Protein AF-A0A7S0KRA9-F1 (afdb_monomer_lite)

Secondary structure (DSSP, 8-state):
-PPPPTTT-SS-HHHHHHHHHTS-TTSTTS--TT--PPP-----HHHH-S-HHHHHHHHHHS--S-EEEEEE-TTS-EEEEEE---TT----SSSSS-B--TT-EEEEEEPPP------------------------------------------EEEEEE--SS-S--EEEEEEEE-SSSEEEEEESSBS-STT--B-SEEEETTSS-EEE-TT-TTT-----TT----

Foldseek 3Di:
DPDDDQVQDLDDPVRVVVVLVLQDCPQPQVDDPDDNRDDDDQDDCVPQNLFLVSVQCSQQVPDFFKDWDWDQDPQRKIWTKIAGDHGRHTADQADLDADGDQSIKIKIFAADPPPPPPPPPPDDDDDDDDDDDDDDDDDPPPPDPPDPDVDPPRPDIDIFTFPPPDRRAKHHHDPDVDCLQAHWIFGAAGSDDRPDGAGQKTAHSSNPDIDHDACRNGGNHGNHPPHDDD

Radius of gyration: 22.05 Å; chains: 1; bounding box: 50×64×57 Å

Sequence (230 aa):
RRASDPRRDVLTRAGAWLLAASIPSGSPHSGGSDGKATWRRVYASVEDGAGFSTFVSRITAKTCGPVLVCVRTKAGDVLGGYVSLSAGESVRGDRAEFQGDAGTFVFAFGKAGKFTKSIPKGKTNNDEGGGREVAAAAADDDADASDDEADDSWTRVGVYASTGANASHVWCASGFKSDRYPNGFGFGGVASRPGSGRSALWIDGNLERGRCVAGIATFGAPMLAGCRSG

InterPro domains:
  IPR006571 TLDc domain [PF07534] (34-112)
  IPR006571 TLDc domain [PS51886] (9-230)
  IPR006571 TLDc domain [SM00584] (8-228)

Organism: Micromonas pusilla (NCBI:txid38833)

Structure (mmCIF, N/CA/C/O backbone):
data_AF-A0A7S0KRA9-F1
#
_entry.id   AF-A0A7S0KRA9-F1
#
loop_
_atom_site.group_PDB
_atom_site.id
_atom_site.type_symbol
_atom_site.label_atom_id
_atom_site.label_alt_id
_atom_site.label_comp_id
_atom_site.label_asym_id
_atom_site.label_entity_id
_atom_site.label_seq_id
_atom_site.pdbx_PDB_ins_code
_atom_site.Cartn_x
_atom_site.Cartn_y
_atom_site.Cartn_z
_atom_site.occupancy
_atom_site.B_iso_or_equiv
_atom_site.auth_seq_id
_atom_site.auth_comp_id
_atom_site.auth_asym_id
_atom_site.auth_atom_id
_atom_site.pdbx_PDB_model_num
ATOM 1 N N . ARG A 1 1 ? -10.836 0.209 27.155 1.00 41.12 1 ARG A N 1
ATOM 2 C CA . ARG A 1 1 ? -10.676 -0.233 25.747 1.00 41.12 1 ARG A CA 1
ATOM 3 C C . ARG A 1 1 ? -12.020 -0.784 25.308 1.00 41.12 1 ARG A C 1
ATOM 5 O O . ARG A 1 1 ? -12.480 -1.723 25.936 1.00 41.12 1 ARG A O 1
ATOM 12 N N . ARG A 1 2 ? -12.693 -0.150 24.346 1.00 35.53 2 ARG A N 1
ATOM 13 C CA . ARG A 1 2 ? -13.931 -0.693 23.768 1.00 35.53 2 ARG A CA 1
ATOM 14 C C . ARG A 1 2 ? -13.508 -1.858 22.863 1.00 35.53 2 ARG A C 1
ATOM 16 O O . ARG A 1 2 ? -12.545 -1.676 22.122 1.00 35.53 2 ARG A O 1
ATOM 23 N N . ALA A 1 3 ? -14.118 -3.034 23.003 1.00 38.81 3 ALA A N 1
ATOM 24 C CA . ALA A 1 3 ? -13.865 -4.148 22.090 1.00 38.81 3 ALA A CA 1
ATOM 25 C C . ALA A 1 3 ? -14.163 -3.663 20.662 1.00 38.81 3 ALA A C 1
ATOM 27 O O . ALA A 1 3 ? -15.210 -3.047 20.446 1.00 38.81 3 ALA A O 1
ATOM 28 N N . SER A 1 4 ? -13.209 -3.815 19.741 1.00 49.41 4 SER A N 1
ATOM 29 C CA . SER A 1 4 ? -13.458 -3.526 18.333 1.00 49.41 4 SER A CA 1
ATOM 30 C C . SER A 1 4 ? -14.466 -4.547 17.818 1.00 49.41 4 SER A C 1
ATOM 32 O O . SER A 1 4 ? -14.398 -5.724 18.159 1.00 49.41 4 SER A O 1
ATOM 34 N N . ASP A 1 5 ? -15.451 -4.073 17.064 1.00 51.31 5 ASP A N 1
ATOM 35 C CA . ASP A 1 5 ? -16.351 -4.947 16.321 1.00 51.31 5 ASP A CA 1
ATOM 36 C C . ASP A 1 5 ? -15.498 -5.696 15.278 1.00 51.31 5 ASP A C 1
ATOM 38 O O . ASP A 1 5 ? -14.912 -5.032 14.415 1.00 51.31 5 ASP A O 1
ATOM 42 N N . PRO A 1 6 ? -15.375 -7.034 15.348 1.00 48.66 6 PRO A N 1
ATOM 43 C CA . PRO A 1 6 ? -14.493 -7.805 14.470 1.00 48.66 6 PRO A CA 1
ATOM 44 C C . PRO A 1 6 ? -14.856 -7.657 12.985 1.00 48.66 6 PRO A C 1
ATOM 46 O O . PRO A 1 6 ? -13.998 -7.842 12.124 1.00 48.66 6 PRO A O 1
ATOM 49 N N . ARG A 1 7 ? -16.085 -7.224 12.663 1.00 53.75 7 ARG A N 1
ATOM 50 C CA . ARG A 1 7 ? -16.508 -6.910 11.286 1.00 53.75 7 ARG A CA 1
ATOM 51 C C . ARG A 1 7 ? -15.866 -5.632 10.738 1.00 53.75 7 ARG A C 1
ATOM 53 O O . ARG A 1 7 ? -15.865 -5.415 9.527 1.00 53.75 7 ARG A O 1
ATOM 60 N N . ARG A 1 8 ? -15.331 -4.770 11.609 1.00 63.47 8 ARG A N 1
ATOM 61 C CA . ARG A 1 8 ? -14.678 -3.502 11.239 1.00 63.47 8 ARG A CA 1
ATOM 62 C C . ARG A 1 8 ? -13.178 -3.639 11.024 1.00 63.47 8 ARG A C 1
ATOM 64 O O . ARG A 1 8 ? -12.599 -2.849 10.278 1.00 63.47 8 ARG A O 1
ATOM 71 N N . ASP A 1 9 ? -12.549 -4.621 11.657 1.00 77.12 9 ASP A N 1
ATOM 72 C CA . ASP A 1 9 ? -11.103 -4.784 11.591 1.00 77.12 9 ASP A CA 1
ATOM 73 C C . ASP A 1 9 ? -10.717 -5.491 10.289 1.00 77.12 9 ASP A C 1
ATOM 75 O O . ASP A 1 9 ? -11.165 -6.591 9.984 1.00 77.12 9 ASP A O 1
ATOM 79 N N . VAL A 1 10 ? -9.884 -4.849 9.465 1.00 87.19 10 VAL A N 1
ATOM 80 C CA . VAL A 1 10 ? -9.415 -5.442 8.198 1.00 87.19 10 VAL A CA 1
ATOM 81 C C . VAL A 1 10 ? -8.442 -6.598 8.448 1.00 87.19 10 VAL A C 1
ATOM 83 O O . VAL A 1 10 ? -8.399 -7.538 7.663 1.00 87.19 10 VAL A O 1
ATOM 86 N N . LEU A 1 11 ? -7.675 -6.542 9.537 1.00 87.56 11 LEU A N 1
ATOM 87 C CA . LEU A 1 11 ? -6.688 -7.553 9.898 1.00 87.56 11 LEU A CA 1
ATOM 88 C C . LEU A 1 11 ? -7.129 -8.324 11.134 1.00 87.56 11 LEU A C 1
ATOM 90 O O . LEU A 1 11 ? -7.535 -7.736 12.133 1.00 87.56 11 LEU A O 1
ATOM 94 N N . THR A 1 12 ? -6.931 -9.634 11.088 1.00 86.38 12 THR A N 1
ATOM 95 C CA . THR A 1 12 ? -7.009 -10.493 12.265 1.00 86.38 12 THR A CA 1
ATOM 96 C C . THR A 1 12 ? -5.819 -10.238 13.190 1.00 86.38 12 THR A C 1
ATOM 98 O O . THR A 1 12 ? -4.796 -9.668 12.786 1.00 86.38 12 THR A O 1
ATOM 101 N N . ARG A 1 13 ? -5.901 -10.697 14.445 1.00 84.62 13 ARG A N 1
ATOM 102 C CA . ARG A 1 13 ? -4.781 -10.570 15.392 1.00 84.62 13 ARG A CA 1
ATOM 103 C C . ARG A 1 13 ? -3.530 -11.293 14.887 1.00 84.62 13 ARG A C 1
ATOM 105 O O . ARG A 1 13 ? -2.431 -10.760 15.033 1.00 84.62 13 ARG A O 1
ATOM 112 N N . ALA A 1 14 ? -3.697 -12.473 14.290 1.00 86.62 14 ALA A N 1
ATOM 113 C CA . ALA A 1 14 ? -2.604 -13.240 13.700 1.00 86.62 14 ALA A CA 1
ATOM 114 C C . ALA A 1 14 ? -1.988 -12.507 12.497 1.00 86.62 14 ALA A C 1
ATOM 116 O O . ALA A 1 14 ? -0.766 -12.383 12.415 1.00 86.62 14 ALA A O 1
ATOM 117 N N . GLY A 1 15 ? -2.824 -11.938 11.621 1.00 89.25 15 GLY A N 1
ATOM 118 C CA . GLY A 1 15 ? -2.378 -11.110 10.501 1.00 89.25 15 GLY A CA 1
ATOM 119 C C . GLY A 1 15 ? -1.567 -9.901 10.943 1.00 89.25 15 GLY A C 1
ATOM 120 O O . GLY A 1 15 ? -0.464 -9.676 10.452 1.00 89.25 15 GLY A O 1
ATOM 121 N N . ALA A 1 16 ? -2.081 -9.152 11.919 1.00 89.31 16 ALA A N 1
ATOM 122 C CA . ALA A 1 16 ? -1.374 -8.015 12.497 1.00 89.31 16 ALA A CA 1
ATOM 123 C C . ALA A 1 16 ? -0.016 -8.420 13.097 1.00 89.31 16 ALA A C 1
ATOM 125 O O . ALA A 1 16 ? 0.976 -7.727 12.876 1.00 89.31 16 ALA A O 1
ATOM 126 N N . TRP A 1 17 ? 0.051 -9.552 13.805 1.00 88.50 17 TRP A N 1
ATOM 127 C CA . TRP A 1 17 ? 1.307 -10.077 14.350 1.00 88.50 17 TRP A CA 1
ATOM 128 C C . TRP A 1 17 ? 2.321 -10.434 13.266 1.00 88.50 17 TRP A C 1
ATOM 130 O O . TRP A 1 17 ? 3.481 -10.038 13.368 1.00 88.50 17 TRP A O 1
ATOM 140 N N . LEU A 1 18 ? 1.890 -11.139 12.218 1.00 91.19 18 LEU A N 1
ATOM 141 C CA . LEU A 1 18 ? 2.761 -11.517 11.109 1.00 91.19 18 LEU A CA 1
ATOM 142 C C . LEU A 1 18 ? 3.334 -10.286 10.394 1.00 91.19 18 LEU A C 1
ATOM 144 O O . LEU A 1 18 ? 4.533 -10.227 10.117 1.00 91.19 18 LEU A O 1
ATOM 148 N N . LEU A 1 19 ? 2.494 -9.284 10.125 1.00 92.50 19 LEU A N 1
ATOM 149 C CA . LEU A 1 19 ? 2.934 -8.044 9.485 1.00 92.50 19 LEU A CA 1
ATOM 150 C C . LEU A 1 19 ? 3.881 -7.247 10.381 1.00 92.50 19 LEU A C 1
ATOM 152 O O . LEU A 1 19 ? 4.887 -6.748 9.889 1.00 92.50 19 LEU A O 1
ATOM 156 N N . ALA A 1 20 ? 3.609 -7.170 11.686 1.00 89.94 20 ALA A N 1
ATOM 157 C CA . ALA A 1 20 ? 4.497 -6.505 12.635 1.00 89.94 20 ALA A CA 1
ATOM 158 C C . ALA A 1 20 ? 5.876 -7.178 12.704 1.00 89.94 20 ALA A C 1
ATOM 160 O O . ALA A 1 20 ? 6.888 -6.483 12.702 1.00 89.94 20 ALA A O 1
ATOM 161 N N . ALA A 1 21 ? 5.923 -8.513 12.694 1.00 89.62 21 ALA A N 1
ATOM 162 C CA . ALA A 1 21 ? 7.172 -9.273 12.652 1.00 89.62 21 ALA A CA 1
ATOM 163 C C . ALA A 1 21 ? 7.943 -9.111 11.328 1.00 89.62 21 ALA A C 1
ATOM 165 O O . ALA A 1 21 ? 9.143 -9.361 11.285 1.00 89.62 21 ALA A O 1
ATOM 166 N N . SER A 1 22 ? 7.263 -8.684 10.260 1.00 91.19 22 SER A N 1
ATOM 167 C CA . SER A 1 22 ? 7.864 -8.460 8.940 1.00 91.19 22 SER A CA 1
ATOM 168 C C . SER A 1 22 ? 8.431 -7.046 8.759 1.00 91.19 22 SER A C 1
ATOM 170 O O . SER A 1 22 ? 9.063 -6.769 7.741 1.00 91.19 22 SER A O 1
ATOM 172 N N . ILE A 1 23 ? 8.211 -6.136 9.716 1.00 88.44 23 ILE A N 1
ATOM 173 C CA . ILE A 1 23 ? 8.781 -4.786 9.662 1.00 88.44 23 ILE A CA 1
ATOM 174 C C . ILE A 1 23 ? 10.294 -4.856 9.931 1.00 88.44 23 ILE A C 1
ATOM 176 O O . ILE A 1 23 ? 10.702 -5.431 10.943 1.00 88.44 23 ILE A O 1
ATOM 180 N N . PRO A 1 24 ? 11.141 -4.237 9.085 1.00 82.44 24 PRO A N 1
ATOM 181 C CA . PRO A 1 24 ? 12.586 -4.227 9.289 1.00 82.44 24 PRO A CA 1
ATOM 182 C C . PRO A 1 24 ? 12.995 -3.640 10.646 1.00 82.44 24 PRO A C 1
ATOM 184 O O . PRO A 1 24 ? 12.596 -2.532 11.012 1.00 82.44 24 PRO A O 1
ATOM 187 N N . SER A 1 25 ? 13.877 -4.347 11.357 1.00 64.62 25 SER A N 1
ATOM 188 C CA . SER A 1 25 ? 14.360 -4.002 12.704 1.00 64.62 25 SER A CA 1
ATOM 189 C C . SER A 1 25 ? 15.207 -2.723 12.782 1.00 64.62 25 SER A C 1
ATOM 191 O O . SER A 1 25 ? 15.579 -2.321 13.878 1.00 64.62 25 SER A O 1
ATOM 193 N N . GLY A 1 26 ? 15.510 -2.080 11.648 1.00 58.28 26 GLY A N 1
ATOM 194 C CA . GLY A 1 26 ? 16.205 -0.788 11.554 1.00 58.28 26 GLY A CA 1
ATOM 195 C C . GLY A 1 26 ? 15.328 0.365 11.058 1.00 58.28 26 GLY A C 1
ATOM 196 O O . GLY A 1 26 ? 15.839 1.458 10.823 1.00 58.28 26 GLY A O 1
ATOM 197 N N . SER A 1 27 ? 14.020 0.146 10.869 1.00 59.16 27 SER A N 1
ATOM 198 C CA . SER A 1 27 ? 13.099 1.259 10.628 1.00 59.16 27 SER A CA 1
ATOM 199 C C . SER A 1 27 ? 13.186 2.223 11.819 1.00 59.16 27 SER A C 1
ATOM 201 O O . SER A 1 27 ? 13.250 1.748 12.946 1.00 59.16 27 SER A O 1
ATOM 203 N N . PRO A 1 28 ? 13.122 3.555 11.651 1.00 53.88 28 PRO A N 1
ATOM 204 C CA . PRO A 1 28 ? 13.133 4.501 12.779 1.00 53.88 28 PRO A CA 1
ATOM 205 C C . PRO A 1 28 ? 12.022 4.264 13.829 1.00 53.88 28 PRO A C 1
ATOM 207 O O . PRO A 1 28 ? 12.006 4.902 14.877 1.00 53.88 28 PRO A O 1
ATOM 210 N N . HIS A 1 29 ? 11.109 3.325 13.565 1.00 53.44 29 HIS A N 1
ATOM 211 C CA . HIS A 1 29 ? 10.010 2.894 14.421 1.00 53.44 29 HIS A CA 1
ATOM 212 C C . HIS A 1 29 ? 10.192 1.466 14.977 1.00 53.44 29 HIS A C 1
ATOM 214 O O . HIS A 1 29 ? 9.289 0.952 15.627 1.00 53.44 29 HIS A O 1
ATOM 220 N N . SER A 1 30 ? 11.331 0.802 14.751 1.00 50.28 30 SER A N 1
ATOM 221 C CA . SER A 1 30 ? 11.626 -0.534 15.296 1.00 50.28 30 SER A CA 1
ATOM 222 C C . SER A 1 30 ? 12.039 -0.521 16.774 1.00 50.28 30 SER A C 1
ATOM 224 O O . SER A 1 30 ? 12.189 -1.582 17.376 1.00 50.28 30 SER A O 1
ATOM 226 N N . GLY A 1 31 ? 12.152 0.664 17.379 1.00 45.75 31 GLY A N 1
ATOM 227 C CA . GLY A 1 31 ? 12.462 0.847 18.792 1.00 45.75 31 GLY A CA 1
ATOM 228 C C . GLY A 1 31 ? 13.758 1.621 18.986 1.00 45.75 31 GLY A C 1
ATOM 229 O O . GLY A 1 31 ? 14.825 1.037 19.144 1.00 45.75 31 GLY A O 1
ATOM 230 N N . GLY A 1 32 ? 13.647 2.951 19.044 1.00 40.34 32 GLY A N 1
ATOM 231 C CA . GLY A 1 32 ? 14.539 3.724 19.908 1.00 40.34 32 GLY A CA 1
ATOM 232 C C . GLY A 1 32 ? 14.295 3.322 21.367 1.00 40.34 32 GLY A C 1
ATOM 233 O O . GLY A 1 32 ? 13.244 2.766 21.687 1.00 40.34 32 GLY A O 1
ATOM 234 N N . SER A 1 33 ? 15.257 3.597 22.240 1.00 42.31 33 SER A N 1
ATOM 235 C CA . SER A 1 33 ? 15.380 3.127 23.630 1.00 42.31 33 SER A CA 1
ATOM 236 C C . SER A 1 33 ? 14.171 3.288 24.578 1.00 42.31 33 SER A C 1
ATOM 238 O O . SER A 1 33 ? 14.272 2.829 25.707 1.00 42.31 33 SER A O 1
ATOM 240 N N . ASP A 1 34 ? 13.033 3.856 24.157 1.00 43.53 34 ASP A N 1
ATOM 241 C CA . ASP A 1 34 ? 11.943 4.294 25.046 1.00 43.53 34 ASP A CA 1
ATOM 242 C C . ASP A 1 34 ? 10.503 3.922 24.629 1.00 43.53 34 ASP A C 1
ATOM 244 O O . ASP A 1 34 ? 9.541 4.493 25.145 1.00 43.53 34 ASP A O 1
ATOM 248 N N . GLY A 1 35 ? 10.261 2.941 23.752 1.00 47.31 35 GLY A N 1
ATOM 249 C CA . GLY A 1 35 ? 8.873 2.490 23.588 1.00 47.31 35 GLY A CA 1
ATOM 250 C C . GLY A 1 35 ? 8.595 1.526 22.452 1.00 47.31 35 GLY A C 1
ATOM 251 O O . GLY A 1 35 ? 9.016 1.722 21.318 1.00 47.31 35 GLY A O 1
ATOM 252 N N . LYS A 1 36 ? 7.797 0.496 22.748 1.00 55.31 36 LYS A N 1
ATOM 253 C CA . LYS A 1 36 ? 7.186 -0.377 21.739 1.00 55.31 36 LYS A CA 1
ATOM 254 C C . LYS A 1 36 ? 6.379 0.496 20.776 1.00 55.31 36 LYS A C 1
ATOM 256 O O . LYS A 1 36 ? 5.389 1.095 21.196 1.00 55.31 36 LYS A O 1
ATOM 261 N N . ALA A 1 37 ? 6.775 0.568 19.507 1.00 64.00 37 ALA A N 1
ATOM 262 C CA . ALA A 1 37 ? 6.000 1.295 18.513 1.00 64.00 37 ALA A CA 1
ATOM 263 C C . ALA A 1 37 ? 4.587 0.706 18.429 1.00 64.00 37 ALA A C 1
ATOM 265 O O . ALA A 1 37 ? 4.395 -0.499 18.245 1.00 64.00 37 ALA A O 1
ATOM 266 N N . THR A 1 38 ? 3.586 1.563 18.621 1.00 74.19 38 THR A N 1
ATOM 267 C CA . THR A 1 38 ? 2.180 1.175 18.536 1.00 74.19 38 THR A CA 1
ATOM 268 C C . THR A 1 38 ? 1.607 1.657 17.220 1.00 74.19 38 THR A C 1
ATOM 270 O O . THR A 1 38 ? 1.823 2.786 16.784 1.00 74.19 38 THR A O 1
ATOM 273 N N . TRP A 1 39 ? 0.869 0.769 16.574 1.00 82.50 39 TRP A N 1
ATOM 274 C CA . TRP A 1 39 ? 0.190 1.069 15.333 1.00 82.50 39 TRP A CA 1
ATOM 275 C C . TRP A 1 39 ? -1.019 1.950 15.619 1.00 82.50 39 TRP A C 1
ATOM 277 O O . TRP A 1 39 ? -1.780 1.696 16.555 1.00 82.50 39 TRP A O 1
ATOM 287 N N . ARG A 1 40 ? -1.220 2.972 14.790 1.00 87.19 40 ARG A N 1
ATOM 288 C CA . ARG A 1 40 ? -2.361 3.881 14.890 1.00 87.19 40 ARG A CA 1
ATOM 289 C C . ARG A 1 40 ? -3.116 3.895 13.571 1.00 87.19 40 ARG A C 1
ATOM 291 O O . ARG A 1 40 ? -2.530 4.145 12.522 1.00 87.19 40 ARG A O 1
ATOM 298 N N . ARG A 1 41 ? -4.434 3.698 13.630 1.00 90.31 41 ARG A N 1
ATOM 299 C CA . ARG A 1 41 ? -5.312 3.889 12.471 1.00 90.31 41 ARG A CA 1
ATOM 300 C C . ARG A 1 41 ? -5.324 5.369 12.084 1.00 90.31 41 ARG A C 1
ATOM 302 O O . ARG A 1 41 ? -5.650 6.226 12.904 1.00 90.31 41 ARG A O 1
ATOM 309 N N . VAL A 1 42 ? -4.966 5.663 10.837 1.00 91.69 42 VAL A N 1
ATOM 310 C CA . VAL A 1 42 ? -4.974 7.030 10.278 1.00 91.69 42 VAL A CA 1
ATOM 311 C C . VAL A 1 42 ? -6.145 7.272 9.327 1.00 91.69 42 VAL A C 1
ATOM 313 O O . VAL A 1 42 ? -6.547 8.419 9.143 1.00 91.69 42 VAL A O 1
ATOM 316 N N . TYR A 1 43 ? -6.692 6.201 8.749 1.00 92.12 43 TYR A N 1
ATOM 317 C CA . TYR A 1 43 ? -7.794 6.218 7.794 1.00 92.12 43 TYR A CA 1
ATOM 318 C C . TYR A 1 43 ? -8.519 4.865 7.796 1.00 92.12 43 TYR A C 1
ATOM 320 O O . TYR A 1 43 ? -7.878 3.825 7.940 1.00 92.12 43 TYR A O 1
ATOM 328 N N . ALA A 1 44 ? -9.840 4.877 7.631 1.00 91.88 44 ALA A N 1
ATOM 329 C CA . ALA A 1 44 ? -10.640 3.728 7.214 1.00 91.88 44 ALA A CA 1
ATOM 330 C C . ALA A 1 44 ? -11.791 4.204 6.323 1.00 91.88 44 ALA A C 1
ATOM 332 O O . ALA A 1 44 ? -12.542 5.082 6.732 1.00 91.88 44 ALA A O 1
ATOM 333 N N . SER A 1 45 ? -11.977 3.611 5.140 1.00 90.62 45 SER A N 1
ATOM 334 C CA . SER A 1 45 ? -12.996 4.061 4.174 1.00 90.62 45 SER A CA 1
ATOM 335 C C . SER A 1 45 ? -14.424 4.030 4.721 1.00 90.62 45 SER A C 1
ATOM 337 O O . SER A 1 45 ? -15.237 4.878 4.363 1.00 90.62 45 SER A O 1
ATOM 339 N N . VAL A 1 46 ? -14.709 3.098 5.631 1.00 88.12 46 VAL A N 1
ATOM 340 C CA . VAL A 1 46 ? -16.014 2.949 6.290 1.00 88.12 46 VAL A CA 1
ATOM 341 C C . VAL A 1 46 ? -16.313 4.036 7.332 1.00 88.12 46 VAL A C 1
ATOM 343 O O . VAL A 1 46 ? -17.480 4.314 7.581 1.00 88.12 46 VAL A O 1
ATOM 346 N N . GLU A 1 47 ? -15.294 4.665 7.931 1.00 88.94 47 GLU A N 1
ATOM 347 C CA . GLU A 1 47 ? -15.467 5.695 8.978 1.00 88.94 47 GLU A CA 1
ATOM 348 C C . GLU A 1 47 ? -15.104 7.105 8.491 1.00 88.94 47 GLU A C 1
ATOM 350 O O . GLU A 1 47 ? -15.738 8.082 8.873 1.00 88.94 47 GLU A O 1
ATOM 355 N N . ASP A 1 48 ? -14.081 7.216 7.645 1.00 88.44 48 ASP A N 1
ATOM 356 C CA . ASP A 1 48 ? -13.537 8.476 7.132 1.00 88.44 48 ASP A CA 1
ATOM 357 C C . ASP A 1 48 ? -14.060 8.821 5.721 1.00 88.44 48 ASP A C 1
ATOM 359 O O . ASP A 1 48 ? -13.731 9.880 5.183 1.00 88.44 48 ASP A O 1
ATOM 363 N N . GLY A 1 49 ? -14.866 7.940 5.117 1.00 85.56 49 GLY A N 1
ATOM 364 C CA . GLY A 1 49 ? -15.408 8.070 3.764 1.00 85.56 49 GLY A CA 1
ATOM 365 C C . GLY A 1 49 ? -14.496 7.485 2.679 1.00 85.56 49 GLY A C 1
ATOM 366 O O . GLY A 1 49 ? -13.271 7.467 2.801 1.00 85.56 49 GLY A O 1
ATOM 367 N N . ALA A 1 50 ? -15.092 7.035 1.572 1.00 80.12 50 ALA A N 1
ATOM 368 C CA . ALA A 1 50 ? -14.406 6.337 0.474 1.00 80.12 50 ALA A CA 1
ATOM 369 C C . ALA A 1 50 ? -13.637 7.258 -0.503 1.00 80.12 50 ALA A C 1
ATOM 371 O O . ALA A 1 50 ? -13.250 6.840 -1.588 1.00 80.12 50 ALA A O 1
ATOM 372 N N . GLY A 1 51 ? -13.400 8.523 -0.142 1.00 86.50 51 GLY A N 1
ATOM 373 C CA . GLY A 1 51 ? -12.681 9.463 -1.002 1.00 86.50 51 GLY A CA 1
ATOM 374 C C . GLY A 1 51 ? -11.173 9.208 -1.008 1.00 86.50 51 GLY A C 1
ATOM 375 O O . GLY A 1 51 ? -10.525 9.293 0.037 1.00 86.50 51 GLY A O 1
ATOM 376 N N . PHE A 1 52 ? -10.584 8.987 -2.186 1.00 90.50 52 PHE A N 1
ATOM 377 C CA . PHE A 1 52 ? -9.130 8.846 -2.319 1.00 90.50 52 PHE A CA 1
ATOM 378 C C . PHE A 1 52 ? -8.373 10.097 -1.867 1.00 90.50 52 PHE A C 1
ATOM 380 O O . PHE A 1 52 ? -7.353 9.991 -1.195 1.00 90.50 52 PHE A O 1
ATOM 387 N N . SER A 1 53 ? -8.894 11.292 -2.150 1.00 90.25 53 SER A N 1
ATOM 388 C CA . SER A 1 53 ? -8.313 12.548 -1.659 1.00 90.25 53 SER A CA 1
ATOM 389 C C . SER A 1 53 ? -8.270 12.607 -0.128 1.00 90.25 53 SER A C 1
ATOM 391 O O . SER A 1 53 ? -7.275 13.060 0.441 1.00 90.25 53 SER A O 1
ATOM 393 N N . THR A 1 54 ? -9.302 12.090 0.546 1.00 91.44 54 THR A N 1
ATOM 394 C CA . THR A 1 54 ? -9.334 11.953 2.006 1.00 91.44 54 THR A CA 1
ATOM 395 C C . THR A 1 54 ? -8.266 10.976 2.483 1.00 91.44 54 THR A C 1
ATOM 397 O O . THR A 1 54 ? -7.496 11.316 3.379 1.00 91.44 54 THR A O 1
ATOM 400 N N . PHE A 1 55 ? -8.173 9.795 1.866 1.00 92.81 55 PHE A N 1
ATOM 401 C CA . PHE A 1 55 ? -7.123 8.817 2.162 1.00 92.81 55 PHE A CA 1
ATOM 402 C C . PHE A 1 55 ? -5.724 9.431 2.030 1.00 92.81 55 PHE A C 1
ATOM 404 O O . PHE A 1 55 ? -4.952 9.404 2.989 1.00 92.81 55 PHE A O 1
ATOM 411 N N . VAL A 1 56 ? -5.428 10.054 0.886 1.00 92.56 56 VAL A N 1
ATOM 412 C CA . VAL A 1 56 ? -4.143 10.709 0.615 1.00 92.56 56 VAL A CA 1
ATOM 413 C C . VAL A 1 56 ? -3.866 11.781 1.666 1.00 92.56 56 VAL A C 1
ATOM 415 O O . VAL A 1 56 ? -2.825 11.737 2.310 1.00 92.56 56 VAL A O 1
ATOM 418 N N . SER A 1 57 ? -4.815 12.681 1.937 1.00 90.56 57 SER A N 1
ATOM 419 C CA . SER A 1 57 ? -4.658 13.728 2.956 1.00 90.56 57 SER A CA 1
ATOM 420 C C . SER A 1 57 ? -4.313 13.169 4.346 1.00 90.56 57 SER A C 1
ATOM 422 O O . SER A 1 57 ? -3.487 13.741 5.061 1.00 90.56 57 SER A O 1
ATOM 424 N N . ARG A 1 58 ? -4.900 12.027 4.736 1.00 90.69 58 ARG A N 1
ATOM 425 C CA . ARG A 1 58 ? -4.615 11.371 6.024 1.00 90.69 58 ARG A CA 1
ATOM 426 C C . ARG A 1 58 ? -3.199 10.795 6.089 1.00 90.69 58 ARG A C 1
ATOM 428 O O . ARG A 1 58 ? -2.553 10.923 7.132 1.00 90.69 58 ARG A O 1
ATOM 435 N N . ILE A 1 59 ? -2.716 10.180 5.009 1.00 89.94 59 ILE A N 1
ATOM 436 C CA . ILE A 1 59 ? -1.392 9.535 4.977 1.00 89.94 59 ILE A CA 1
ATOM 437 C C . ILE A 1 59 ? -0.245 10.493 4.621 1.00 89.94 59 ILE A C 1
ATOM 439 O O . ILE A 1 59 ? 0.905 10.145 4.862 1.00 89.94 59 ILE A O 1
ATOM 443 N N . THR A 1 60 ? -0.534 11.682 4.076 1.00 86.38 60 THR A N 1
ATOM 444 C CA . THR A 1 60 ? 0.487 12.686 3.728 1.00 86.38 60 THR A CA 1
ATOM 445 C C . THR A 1 60 ? 0.612 13.798 4.769 1.00 86.38 60 THR A C 1
ATOM 447 O O . THR A 1 60 ? 1.704 14.060 5.255 1.00 86.38 60 THR A O 1
ATOM 450 N N . ALA A 1 61 ? -0.490 14.457 5.145 1.00 71.56 61 ALA A N 1
ATOM 451 C CA . ALA A 1 61 ? -0.440 15.693 5.935 1.00 71.56 61 ALA A CA 1
ATOM 452 C C . ALA A 1 61 ? -0.397 15.462 7.454 1.00 71.56 61 ALA A C 1
ATOM 454 O O . ALA A 1 61 ? -0.017 16.352 8.208 1.00 71.56 61 ALA A O 1
ATOM 455 N N . LYS A 1 62 ? -0.845 14.290 7.921 1.00 67.19 62 LYS A N 1
ATOM 456 C CA . LYS A 1 62 ? -1.042 13.989 9.356 1.00 67.19 62 LYS A CA 1
ATOM 457 C C . LYS A 1 62 ? -0.258 12.773 9.845 1.00 67.19 62 LYS A C 1
ATOM 459 O O . LYS A 1 62 ? -0.444 12.337 10.985 1.00 67.19 62 LYS A O 1
ATOM 464 N N . THR A 1 63 ? 0.570 12.199 8.979 1.00 76.94 63 THR A N 1
ATOM 465 C CA . THR A 1 63 ? 1.293 10.959 9.251 1.00 76.94 63 THR A CA 1
ATOM 466 C C . THR A 1 63 ? 2.731 11.129 8.797 1.00 76.94 63 THR A C 1
ATOM 468 O O . THR A 1 63 ? 3.005 11.115 7.602 1.00 76.94 63 THR A O 1
ATOM 471 N N . CYS A 1 64 ? 3.637 11.309 9.754 1.00 81.38 64 CYS A N 1
ATOM 472 C CA . CYS A 1 64 ? 5.073 11.221 9.519 1.00 81.38 64 CYS A CA 1
ATOM 473 C C . CYS A 1 64 ? 5.508 9.788 9.816 1.00 81.38 64 CYS A C 1
ATOM 475 O O . CYS A 1 64 ? 5.168 9.255 10.874 1.00 81.38 64 CYS A O 1
ATOM 477 N N . GLY A 1 65 ? 6.249 9.184 8.896 1.00 84.94 65 GLY A N 1
ATOM 478 C CA . GLY A 1 65 ? 6.762 7.830 9.010 1.00 84.94 65 GLY A CA 1
ATOM 479 C C . GLY A 1 65 ? 6.033 6.809 8.130 1.00 84.94 65 GLY A C 1
ATOM 480 O O . GLY A 1 65 ? 5.249 7.164 7.244 1.00 84.94 65 GLY A O 1
ATOM 481 N N . PRO A 1 66 ? 6.330 5.521 8.348 1.00 90.19 66 PRO A N 1
ATOM 482 C CA . PRO A 1 66 ? 5.877 4.441 7.498 1.00 90.19 66 PRO A CA 1
ATOM 483 C C . PRO A 1 66 ? 4.369 4.215 7.607 1.00 90.19 66 PRO A C 1
ATOM 485 O O . PRO A 1 66 ? 3.735 4.504 8.624 1.00 90.19 66 PRO A O 1
ATOM 488 N N . VAL A 1 67 ? 3.792 3.649 6.550 1.00 92.81 67 VAL A N 1
ATOM 489 C CA . VAL A 1 67 ? 2.344 3.442 6.438 1.00 92.81 67 VAL A CA 1
ATOM 490 C C . VAL A 1 67 ? 2.066 2.007 6.020 1.00 92.81 67 VAL A C 1
ATOM 492 O O . VAL A 1 67 ? 2.553 1.564 4.984 1.00 92.81 67 VAL A O 1
ATOM 495 N N . LEU A 1 68 ? 1.233 1.291 6.777 1.00 94.06 68 LEU A N 1
ATOM 496 C CA . LEU A 1 68 ? 0.627 0.053 6.291 1.00 94.06 68 LEU A CA 1
ATOM 497 C C . LEU A 1 68 ? -0.730 0.358 5.665 1.00 94.06 68 LEU A C 1
ATOM 499 O O . LEU A 1 68 ? -1.626 0.894 6.319 1.00 94.06 68 LEU A O 1
ATOM 503 N N . VAL A 1 69 ? -0.892 -0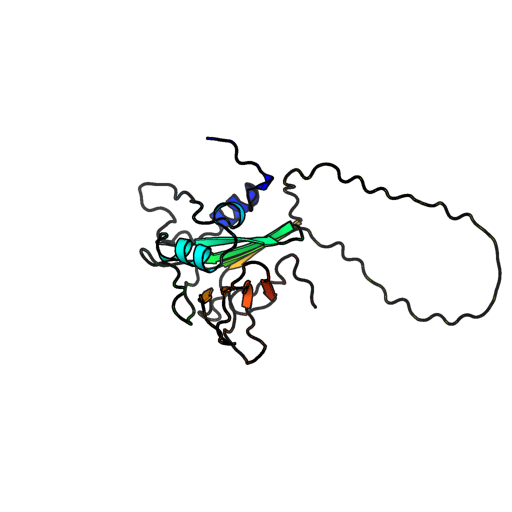.048 4.414 1.00 95.06 69 VAL A N 1
ATOM 504 C CA . VAL A 1 69 ? -2.163 0.001 3.696 1.00 95.06 69 VAL A CA 1
ATOM 505 C C . VAL A 1 69 ? -2.750 -1.403 3.670 1.00 95.06 69 VAL A C 1
ATOM 507 O O . VAL A 1 69 ? -2.079 -2.338 3.240 1.00 95.06 69 VAL A O 1
ATOM 510 N N . CYS A 1 70 ? -3.998 -1.544 4.118 1.00 94.38 70 CYS A N 1
ATOM 511 C CA . CYS A 1 70 ? -4.747 -2.799 4.089 1.00 94.38 70 CYS A CA 1
ATOM 512 C C . CYS A 1 70 ? -6.039 -2.609 3.299 1.00 94.38 70 CYS A C 1
ATOM 514 O O . CYS A 1 70 ? -6.789 -1.668 3.555 1.00 94.38 70 CYS A O 1
ATOM 516 N N . VAL A 1 71 ? -6.321 -3.531 2.387 1.00 92.19 71 VAL A N 1
ATOM 517 C CA . VAL A 1 71 ? -7.529 -3.551 1.568 1.00 92.19 71 VAL A CA 1
ATOM 518 C C . VAL A 1 71 ? -8.199 -4.900 1.728 1.00 92.19 71 VAL A C 1
ATOM 520 O O . VAL A 1 71 ? -7.611 -5.928 1.405 1.00 92.19 71 VAL A O 1
ATOM 523 N N . ARG A 1 72 ? -9.450 -4.888 2.184 1.00 90.94 72 ARG A N 1
ATOM 524 C CA . ARG A 1 72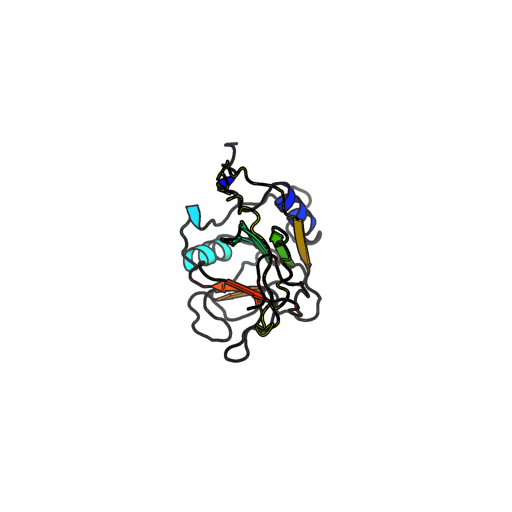 ? -10.326 -6.056 2.127 1.00 90.94 72 ARG A CA 1
ATOM 525 C C . ARG A 1 72 ? -11.048 -6.054 0.783 1.00 90.94 72 ARG A C 1
ATOM 527 O O . ARG A 1 72 ? -11.726 -5.088 0.442 1.00 90.94 72 ARG A O 1
ATOM 534 N N . THR A 1 73 ? -10.884 -7.117 0.010 1.00 87.75 73 THR A N 1
ATOM 535 C CA . THR A 1 73 ? -11.591 -7.308 -1.259 1.00 87.75 73 THR A CA 1
ATOM 536 C C . THR A 1 73 ? -13.026 -7.776 -1.011 1.00 87.75 73 THR A C 1
ATOM 538 O O . THR A 1 73 ? -13.347 -8.302 0.054 1.00 87.75 73 THR A O 1
ATOM 541 N N . LYS A 1 74 ? -13.892 -7.666 -2.026 1.00 84.88 74 LYS A N 1
ATOM 542 C CA . LYS A 1 74 ? -15.257 -8.224 -1.972 1.00 84.88 74 LYS A CA 1
ATOM 543 C C . LYS A 1 74 ? -15.285 -9.748 -1.794 1.00 84.88 74 LYS A C 1
ATOM 545 O O . LYS A 1 74 ? -16.287 -10.275 -1.337 1.00 84.88 74 LYS A O 1
ATOM 550 N N . ALA A 1 75 ? -14.205 -10.442 -2.156 1.00 82.50 75 ALA A N 1
ATOM 551 C CA . ALA A 1 75 ? -14.068 -11.886 -1.975 1.00 82.50 75 ALA A CA 1
ATOM 552 C C . ALA A 1 75 ? -13.611 -12.277 -0.556 1.00 82.50 75 ALA A C 1
ATOM 554 O O . ALA A 1 75 ? -13.468 -13.461 -0.269 1.00 82.50 75 ALA A O 1
ATOM 555 N N . GLY A 1 76 ? -13.355 -11.300 0.321 1.00 83.56 76 GLY A N 1
ATOM 556 C CA . GLY A 1 76 ? -12.894 -11.527 1.691 1.00 83.56 76 GLY A CA 1
ATOM 557 C C . GLY A 1 76 ? -11.373 -11.594 1.850 1.00 83.56 76 GLY A C 1
ATOM 558 O O . GLY A 1 76 ? -10.890 -11.546 2.979 1.00 83.56 76 GLY A O 1
ATOM 559 N N . ASP A 1 77 ? -10.610 -11.633 0.753 1.00 86.44 77 ASP A N 1
ATOM 560 C CA . ASP A 1 77 ? -9.145 -11.579 0.801 1.00 86.44 77 ASP A CA 1
ATOM 561 C C . ASP A 1 77 ? -8.659 -10.208 1.288 1.00 86.44 77 ASP A C 1
ATOM 563 O O . ASP A 1 77 ? -9.255 -9.176 0.961 1.00 86.44 77 ASP A O 1
ATOM 567 N N . VAL A 1 78 ? -7.550 -10.191 2.022 1.00 91.56 78 VAL A N 1
ATOM 568 C CA . VAL A 1 78 ? -6.906 -8.984 2.539 1.00 91.56 78 VAL A CA 1
ATOM 569 C C . VAL A 1 78 ? -5.544 -8.807 1.889 1.00 91.56 78 VAL A C 1
ATOM 571 O O . VAL A 1 78 ? -4.645 -9.628 2.043 1.00 91.56 78 VAL A O 1
ATOM 574 N N . LEU A 1 79 ? -5.387 -7.708 1.163 1.00 92.38 79 LEU A N 1
ATOM 575 C CA . LEU A 1 79 ? -4.205 -7.391 0.372 1.00 92.38 79 LEU A CA 1
ATOM 576 C C . LEU A 1 79 ? -3.656 -6.038 0.799 1.00 92.38 79 LEU A C 1
ATOM 578 O O . LEU A 1 79 ? -4.397 -5.180 1.281 1.00 92.38 79 LEU A O 1
ATOM 582 N N . GLY A 1 80 ? -2.369 -5.805 0.589 1.00 94.50 80 GLY A N 1
ATOM 583 C CA . GLY A 1 80 ? -1.810 -4.516 0.948 1.00 94.50 80 GLY A CA 1
ATOM 584 C C . GLY A 1 80 ? -0.307 -4.439 0.832 1.00 94.50 80 GLY A C 1
ATOM 585 O O . GLY A 1 80 ? 0.342 -5.266 0.190 1.00 94.50 80 GLY A O 1
ATOM 586 N N . GLY A 1 81 ? 0.241 -3.431 1.493 1.00 95.31 81 GLY A N 1
ATOM 587 C CA . GLY A 1 81 ? 1.675 -3.276 1.616 1.00 95.31 81 GLY A CA 1
ATOM 588 C C . GLY A 1 81 ? 2.064 -2.281 2.692 1.00 95.31 81 GLY A C 1
ATOM 589 O O . GLY A 1 81 ? 1.268 -1.446 3.129 1.00 95.31 81 GLY A O 1
ATOM 590 N N . TYR A 1 82 ? 3.307 -2.411 3.123 1.00 95.81 82 TYR A N 1
ATOM 591 C CA . TYR A 1 82 ? 3.974 -1.521 4.051 1.00 95.81 82 TYR A CA 1
ATOM 592 C C . TYR A 1 82 ? 4.898 -0.603 3.266 1.00 95.81 82 TYR A C 1
ATOM 594 O O . TYR A 1 82 ? 5.763 -1.079 2.534 1.00 95.81 82 TYR A O 1
ATOM 602 N N . VAL A 1 83 ? 4.707 0.703 3.419 1.00 94.88 83 VAL A N 1
ATOM 603 C CA . VAL A 1 83 ? 5.569 1.737 2.852 1.00 94.88 83 VAL A CA 1
ATOM 604 C C . VAL A 1 83 ? 6.634 2.072 3.884 1.00 94.88 83 VAL A C 1
ATOM 606 O O . VAL A 1 83 ? 6.329 2.705 4.895 1.00 94.88 83 VAL A O 1
ATOM 609 N N . SER A 1 84 ? 7.868 1.646 3.630 1.00 93.56 84 SER A N 1
ATOM 610 C CA . SER A 1 84 ? 9.011 2.058 4.444 1.00 93.56 84 SER A CA 1
ATOM 611 C C . SER A 1 84 ? 9.460 3.450 4.017 1.00 93.56 84 SER A C 1
ATOM 613 O O . SER A 1 84 ? 9.554 3.718 2.821 1.00 93.56 84 SER A O 1
ATOM 615 N N . LEU A 1 85 ? 9.675 4.334 4.988 1.00 89.88 85 LEU A N 1
ATOM 616 C CA . LEU A 1 85 ? 10.087 5.723 4.795 1.00 89.88 85 LEU A CA 1
ATOM 617 C C . LEU A 1 85 ? 11.096 6.109 5.878 1.00 89.88 85 LEU A C 1
ATOM 619 O O . LEU A 1 85 ? 11.052 5.573 6.995 1.00 89.88 85 LEU A O 1
ATOM 623 N N . SER A 1 86 ? 11.960 7.075 5.568 1.00 84.88 86 SER A N 1
ATOM 624 C CA . SER A 1 86 ? 12.924 7.602 6.531 1.00 84.88 86 SER A CA 1
ATOM 625 C C . SER A 1 86 ? 12.228 8.407 7.632 1.00 84.88 86 SER A C 1
ATOM 627 O O . SER A 1 86 ? 11.059 8.795 7.533 1.00 84.88 86 SER A O 1
ATOM 629 N N . ALA A 1 87 ? 12.951 8.677 8.720 1.00 79.19 87 ALA A N 1
ATOM 630 C CA . ALA A 1 87 ? 12.424 9.465 9.827 1.00 79.19 87 ALA A CA 1
ATOM 631 C C . ALA A 1 87 ? 12.013 10.869 9.350 1.00 79.19 87 ALA A C 1
ATOM 633 O O . ALA A 1 87 ? 12.797 11.570 8.717 1.00 79.19 87 ALA A O 1
ATOM 634 N N . GLY A 1 88 ? 10.783 11.277 9.670 1.00 79.62 88 GLY A N 1
ATOM 635 C CA . GLY A 1 88 ? 10.242 12.586 9.286 1.00 79.62 88 GLY A CA 1
ATOM 636 C C . GLY A 1 88 ? 9.698 12.674 7.856 1.00 79.62 88 GLY A C 1
ATOM 637 O O . GLY A 1 88 ? 9.115 13.699 7.511 1.00 79.62 88 GLY A O 1
ATOM 638 N N . GLU A 1 89 ? 9.825 11.623 7.043 1.00 88.12 89 GLU A N 1
ATOM 639 C CA . GLU A 1 89 ? 9.217 11.575 5.712 1.00 88.12 89 GLU A CA 1
ATOM 640 C C . GLU A 1 89 ? 7.757 11.115 5.773 1.00 88.12 89 GLU A C 1
ATOM 642 O O . GLU A 1 89 ? 7.349 10.367 6.660 1.00 88.12 89 GLU A O 1
ATOM 647 N N . SER A 1 90 ? 6.971 11.534 4.787 1.00 90.31 90 SER A N 1
ATOM 648 C CA . SER A 1 90 ? 5.588 11.102 4.586 1.00 90.31 90 SER A CA 1
ATOM 649 C C . SER A 1 90 ? 5.405 10.656 3.147 1.00 90.31 90 SER A C 1
ATOM 651 O O . SER A 1 90 ? 6.123 11.097 2.246 1.00 90.31 90 SER A O 1
ATOM 653 N N . VAL A 1 91 ? 4.389 9.828 2.911 1.00 92.44 91 VAL A N 1
ATOM 654 C CA . VAL A 1 91 ? 3.908 9.570 1.553 1.00 92.44 91 VAL A CA 1
ATOM 655 C C . VAL A 1 91 ? 3.570 10.905 0.884 1.00 92.44 91 VAL A C 1
ATOM 657 O O . VAL A 1 91 ? 3.029 11.810 1.517 1.00 92.44 91 VAL A O 1
ATOM 660 N N . ARG A 1 92 ? 3.862 11.028 -0.409 1.00 91.50 92 ARG A N 1
ATOM 661 C CA . ARG A 1 92 ? 3.564 12.207 -1.220 1.00 91.50 92 ARG A CA 1
ATOM 662 C C . ARG A 1 92 ? 2.647 11.806 -2.363 1.00 91.50 92 ARG A C 1
ATOM 664 O O . ARG A 1 92 ? 2.957 10.895 -3.118 1.00 91.50 92 ARG A O 1
ATOM 671 N N . GLY A 1 93 ? 1.491 12.462 -2.434 1.00 88.88 93 GLY A N 1
ATOM 672 C CA . GLY A 1 93 ? 0.466 12.217 -3.455 1.00 88.88 93 GLY A CA 1
ATOM 673 C C . GLY A 1 93 ? 0.426 13.275 -4.559 1.00 88.88 93 GLY A C 1
ATOM 674 O O . GLY A 1 93 ? -0.380 13.170 -5.478 1.00 88.88 93 GLY A O 1
ATOM 675 N N . ASP A 1 94 ? 1.247 14.317 -4.429 1.00 88.81 94 ASP A N 1
ATOM 676 C CA . ASP A 1 94 ? 1.297 15.521 -5.261 1.00 88.81 94 ASP A CA 1
ATOM 677 C C . ASP A 1 94 ? 2.308 15.420 -6.413 1.00 88.81 94 ASP A C 1
ATOM 679 O O . ASP A 1 94 ? 2.477 16.365 -7.180 1.00 88.81 94 ASP A O 1
ATOM 683 N N . ARG A 1 95 ? 2.984 14.275 -6.549 1.00 85.56 95 ARG A N 1
ATOM 684 C CA . ARG A 1 95 ? 4.076 14.065 -7.501 1.00 85.56 95 ARG A CA 1
ATOM 685 C C . ARG A 1 95 ? 4.008 12.687 -8.150 1.00 85.56 95 ARG A C 1
ATOM 687 O O . ARG A 1 95 ? 3.644 11.696 -7.529 1.00 85.56 95 ARG A O 1
ATOM 694 N N . ALA A 1 96 ? 4.394 12.647 -9.417 1.00 81.25 96 ALA A N 1
ATOM 695 C CA . ALA A 1 96 ? 4.412 11.460 -10.263 1.00 81.25 96 ALA A CA 1
ATOM 696 C C . ALA A 1 96 ? 5.754 10.711 -10.144 1.00 81.25 96 ALA A C 1
ATOM 698 O O . ALA A 1 96 ? 6.521 10.624 -11.108 1.00 81.25 96 ALA A O 1
ATOM 699 N N . GLU A 1 97 ? 6.060 10.188 -8.957 1.00 87.25 97 GLU A N 1
ATOM 700 C CA . GLU A 1 97 ? 7.312 9.470 -8.705 1.00 87.25 97 GLU A CA 1
ATOM 701 C C . GLU A 1 97 ? 7.154 8.278 -7.764 1.00 87.25 97 GLU A C 1
ATOM 703 O O . GLU A 1 97 ? 6.179 8.161 -7.017 1.00 87.25 97 GLU A O 1
ATOM 708 N N . PHE A 1 98 ? 8.140 7.384 -7.829 1.00 91.62 98 PHE A N 1
ATOM 709 C CA . PHE A 1 98 ? 8.276 6.311 -6.861 1.00 91.62 98 PHE A CA 1
ATOM 710 C C . PHE A 1 98 ? 8.930 6.821 -5.581 1.00 91.62 98 PHE A C 1
ATOM 712 O O . PHE A 1 98 ? 9.792 7.695 -5.607 1.00 91.62 98 PHE A O 1
ATOM 719 N N . GLN A 1 99 ? 8.518 6.233 -4.471 1.00 92.81 99 GLN A N 1
ATOM 720 C CA . GLN A 1 99 ? 8.946 6.550 -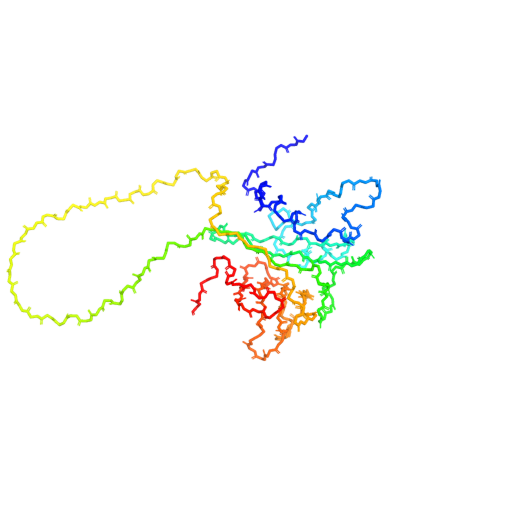3.121 1.00 92.81 99 GLN A CA 1
ATOM 721 C C . GLN A 1 99 ? 9.005 5.276 -2.275 1.00 92.81 99 GLN A C 1
ATOM 723 O O . GLN A 1 99 ? 8.439 4.239 -2.636 1.00 92.81 99 GLN A O 1
ATOM 728 N N . GLY A 1 100 ? 9.651 5.401 -1.121 1.00 92.38 100 GLY A N 1
ATOM 729 C CA . GLY A 1 100 ? 9.955 4.300 -0.222 1.00 92.38 100 GLY A CA 1
ATOM 730 C C . GLY A 1 100 ? 11.298 3.645 -0.524 1.00 92.38 100 GLY A C 1
ATOM 731 O O . GLY A 1 100 ? 11.979 3.993 -1.486 1.00 92.38 100 GLY A O 1
ATOM 732 N N . ASP A 1 101 ? 11.681 2.715 0.342 1.00 93.12 101 ASP A N 1
ATOM 733 C CA . ASP A 1 101 ? 12.973 2.032 0.291 1.00 93.12 101 ASP A CA 1
ATOM 734 C C . ASP A 1 101 ? 12.822 0.498 0.289 1.00 93.12 101 ASP A C 1
ATOM 736 O O . ASP A 1 101 ? 11.711 -0.045 0.246 1.00 93.12 101 ASP A O 1
ATOM 740 N N . ALA A 1 102 ? 13.954 -0.212 0.343 1.00 92.88 102 ALA A N 1
ATOM 741 C CA . ALA A 1 102 ? 14.021 -1.674 0.335 1.00 92.88 102 ALA A CA 1
ATOM 742 C C . ALA A 1 102 ? 13.304 -2.357 1.520 1.00 92.88 102 ALA A C 1
ATOM 744 O O . ALA A 1 102 ? 13.034 -3.553 1.452 1.00 92.88 102 ALA A O 1
ATOM 745 N N . GLY A 1 103 ? 12.959 -1.620 2.578 1.00 94.31 103 GLY A N 1
ATOM 746 C CA . GLY A 1 103 ? 12.110 -2.083 3.672 1.00 94.31 103 GLY A CA 1
ATOM 747 C C . GLY A 1 103 ? 10.621 -2.161 3.319 1.00 94.31 103 GLY A C 1
ATOM 748 O O . GLY A 1 103 ? 9.833 -2.683 4.106 1.00 94.31 103 GLY A O 1
ATOM 749 N N . THR A 1 104 ? 10.217 -1.647 2.154 1.00 95.75 104 THR A N 1
ATOM 750 C CA . THR A 1 104 ? 8.851 -1.775 1.633 1.00 95.75 104 THR A CA 1
ATOM 751 C C . THR A 1 104 ? 8.559 -3.230 1.276 1.00 95.75 104 THR A C 1
ATOM 753 O O . THR A 1 104 ? 9.368 -3.906 0.634 1.00 95.75 104 THR A O 1
ATOM 756 N N . PHE A 1 105 ? 7.363 -3.700 1.622 1.00 95.94 105 PHE A N 1
ATOM 757 C CA . PHE A 1 105 ? 6.882 -5.028 1.247 1.00 95.94 105 PHE A CA 1
ATOM 758 C C . PHE A 1 105 ? 5.398 -5.003 0.878 1.00 95.94 105 PHE A C 1
ATOM 760 O O . PHE A 1 105 ? 4.651 -4.122 1.305 1.00 95.94 105 PHE A O 1
ATOM 767 N N . VAL A 1 106 ? 4.955 -6.000 0.115 1.00 96.12 106 VAL A N 1
ATOM 768 C CA . VAL A 1 106 ? 3.530 -6.264 -0.146 1.00 96.12 106 VAL A CA 1
ATOM 769 C C . VAL A 1 106 ? 3.094 -7.539 0.554 1.00 96.12 106 VAL A C 1
ATOM 771 O O . VAL A 1 106 ? 3.913 -8.410 0.833 1.00 96.12 106 VAL A O 1
ATOM 774 N N . PHE A 1 107 ? 1.806 -7.672 0.842 1.00 94.62 107 PHE A N 1
ATOM 775 C CA . PHE A 1 107 ? 1.267 -8.874 1.466 1.00 94.62 107 PHE A CA 1
ATOM 776 C C . PHE A 1 107 ? -0.092 -9.257 0.889 1.00 94.62 107 PHE A C 1
ATOM 778 O O . PHE A 1 107 ? -0.806 -8.442 0.298 1.00 94.62 107 PHE A O 1
ATOM 785 N N . ALA A 1 108 ? -0.434 -10.527 1.072 1.00 92.19 108 ALA A N 1
ATOM 786 C CA . ALA A 1 108 ? -1.730 -11.069 0.722 1.00 92.19 108 ALA A CA 1
ATOM 787 C C . ALA A 1 108 ? -2.128 -12.183 1.680 1.00 92.19 108 ALA A C 1
ATOM 789 O O . ALA A 1 108 ? -1.373 -13.139 1.876 1.00 92.19 108 ALA A O 1
ATOM 790 N N . PHE A 1 109 ? -3.340 -12.073 2.202 1.00 90.19 109 PHE A N 1
ATOM 791 C CA . PHE A 1 109 ? -3.999 -13.062 3.029 1.00 90.19 109 PHE A CA 1
ATOM 792 C C . PHE A 1 109 ? -5.341 -13.416 2.405 1.00 90.19 109 PHE A C 1
ATOM 794 O O . PHE A 1 109 ? -6.077 -12.533 1.975 1.00 90.19 109 PHE A O 1
ATOM 801 N N . GLY A 1 110 ? -5.662 -14.696 2.320 1.00 85.19 110 GLY A N 1
ATOM 802 C CA . GLY A 1 110 ? -6.877 -15.114 1.649 1.00 85.19 110 GLY A CA 1
ATOM 803 C C . GLY A 1 110 ? -7.169 -16.591 1.783 1.00 85.19 110 GLY A C 1
ATOM 804 O O . GLY A 1 110 ? -6.374 -17.356 2.341 1.00 85.19 110 GLY A O 1
ATOM 805 N N . LYS A 1 111 ? -8.313 -16.999 1.240 1.00 76.50 111 LYS A N 1
ATOM 806 C CA . LYS A 1 111 ? -8.672 -18.416 1.151 1.00 76.50 111 LYS A CA 1
ATOM 807 C C . LYS A 1 111 ? -8.106 -18.992 -0.148 1.00 76.50 111 LYS A C 1
ATOM 809 O O . LYS A 1 111 ? -8.170 -18.371 -1.210 1.00 76.50 111 LYS A O 1
ATOM 814 N N . ALA A 1 112 ? -7.525 -20.185 -0.089 1.00 62.56 112 ALA A N 1
ATOM 815 C CA . ALA A 1 112 ? -7.197 -20.939 -1.286 1.00 62.56 112 ALA A CA 1
ATOM 816 C C . ALA A 1 112 ? -8.500 -21.179 -2.060 1.00 62.56 112 ALA A C 1
ATOM 818 O O . ALA A 1 112 ? -9.438 -21.786 -1.542 1.00 62.56 112 ALA A O 1
ATOM 819 N N . GLY A 1 113 ? -8.586 -20.672 -3.292 1.00 58.06 113 GLY A N 1
ATOM 820 C CA . GLY A 1 113 ? -9.710 -21.003 -4.158 1.00 58.06 113 GLY A CA 1
ATOM 821 C C . GLY A 1 113 ? -9.787 -22.520 -4.315 1.00 58.06 113 GLY A C 1
ATOM 822 O O . GLY A 1 113 ? -8.758 -23.171 -4.508 1.00 58.06 113 GLY A O 1
ATOM 823 N N . LYS A 1 114 ? -10.994 -23.095 -4.242 1.00 43.50 114 LYS A N 1
ATOM 824 C CA . LYS A 1 114 ? -11.211 -24.485 -4.654 1.00 43.50 114 LYS A CA 1
ATOM 825 C C . LYS A 1 114 ? -10.745 -24.582 -6.110 1.00 43.50 114 LYS A C 1
ATOM 827 O O . LYS A 1 114 ? -11.366 -23.985 -6.986 1.00 43.50 114 LYS A O 1
ATOM 832 N N . PHE A 1 115 ? -9.632 -25.271 -6.367 1.00 37.16 115 PHE A N 1
ATOM 833 C CA . PHE A 1 115 ? -9.178 -25.595 -7.720 1.00 37.16 115 PHE A CA 1
ATOM 834 C C . PHE A 1 115 ? -10.201 -26.566 -8.322 1.00 37.16 115 PHE A C 1
ATOM 836 O O . PHE A 1 115 ? -10.027 -27.782 -8.285 1.00 37.16 115 PHE A O 1
ATOM 843 N N . THR A 1 116 ? -11.316 -26.056 -8.843 1.00 35.03 116 THR A N 1
ATOM 844 C CA . THR A 1 116 ? -12.172 -26.870 -9.696 1.00 35.03 116 THR A CA 1
ATOM 845 C C . THR A 1 116 ? -11.446 -26.973 -11.024 1.00 35.03 116 THR A C 1
ATOM 847 O O . THR A 1 116 ? -11.372 -26.039 -11.818 1.00 35.03 116 THR A O 1
ATOM 850 N N . LYS A 1 117 ? -10.795 -28.117 -11.223 1.00 32.59 117 LYS A N 1
ATOM 851 C CA . LYS A 1 117 ? -10.221 -28.504 -12.505 1.00 32.59 117 LYS A CA 1
ATOM 852 C C . LYS A 1 117 ? -11.400 -28.582 -13.478 1.00 32.59 117 LYS A C 1
ATOM 854 O O . LYS A 1 117 ? -12.096 -29.593 -13.517 1.00 32.59 117 LYS A O 1
ATOM 859 N N . SER A 1 118 ? -11.687 -27.507 -14.207 1.00 38.03 118 SER A N 1
ATOM 860 C CA . SER A 1 118 ? -12.595 -27.568 -15.344 1.00 38.03 118 SER A CA 1
ATOM 861 C C . SER A 1 118 ? -11.894 -28.399 -16.411 1.00 38.03 118 SER A C 1
ATOM 863 O O . SER A 1 118 ? -11.129 -27.908 -17.235 1.00 38.03 118 SER A O 1
ATOM 865 N N . ILE A 1 119 ? -12.096 -29.713 -16.339 1.00 36.38 119 ILE A N 1
ATOM 866 C CA . ILE A 1 119 ? -11.804 -30.603 -17.454 1.00 36.38 119 ILE A CA 1
ATOM 867 C C . ILE A 1 119 ? -12.666 -30.083 -18.611 1.00 36.38 119 ILE A C 1
ATOM 869 O O . ILE A 1 119 ? -13.886 -29.979 -18.441 1.00 36.38 119 ILE A O 1
ATOM 873 N N . PRO A 1 120 ? -12.082 -29.706 -19.761 1.00 36.50 120 PRO A N 1
ATOM 874 C CA . PRO A 1 120 ? -12.876 -29.320 -20.912 1.00 36.50 120 PRO A CA 1
ATOM 875 C C . PRO A 1 120 ? -13.760 -30.515 -21.268 1.00 36.50 120 PRO A C 1
ATOM 877 O O . PRO A 1 120 ? -13.240 -31.598 -21.542 1.00 36.50 120 PRO A O 1
ATOM 880 N N . LYS A 1 121 ? -15.087 -30.345 -21.232 1.00 37.53 121 LYS A N 1
ATOM 881 C CA . LYS A 1 121 ? -16.016 -31.328 -21.797 1.00 37.53 121 LYS A CA 1
ATOM 882 C C . LYS A 1 121 ? -15.675 -31.446 -23.282 1.00 37.53 121 LYS A C 1
ATOM 884 O O . LYS A 1 121 ? -16.023 -30.575 -24.078 1.00 37.53 121 LYS A O 1
ATOM 889 N N . GLY A 1 122 ? -14.932 -32.493 -23.630 1.00 34.16 122 GLY A N 1
ATOM 890 C CA . GLY A 1 122 ? -14.750 -32.910 -25.009 1.00 34.16 122 GLY A CA 1
ATOM 891 C C . GLY A 1 122 ? -16.124 -33.123 -25.631 1.00 34.16 122 GLY A C 1
ATOM 892 O O . GLY A 1 122 ? -17.010 -33.702 -25.003 1.00 34.16 122 GLY A O 1
ATOM 893 N N . LYS A 1 123 ? -16.312 -32.608 -26.847 1.00 40.12 123 LYS A N 1
ATOM 894 C CA . LYS A 1 123 ? -17.470 -32.932 -27.679 1.00 40.12 123 LYS A CA 1
ATOM 895 C C . LYS A 1 123 ? -17.474 -34.444 -27.911 1.00 40.12 123 LYS A C 1
ATOM 897 O O . LYS A 1 123 ? -16.686 -34.939 -28.709 1.00 40.12 123 LYS A O 1
ATOM 902 N N . THR A 1 124 ? -18.331 -35.170 -27.207 1.00 33.81 124 THR A N 1
ATOM 903 C CA . THR A 1 124 ? -18.723 -36.526 -27.588 1.00 33.81 124 THR A CA 1
ATOM 904 C C . THR A 1 124 ? -19.917 -36.403 -28.520 1.00 33.81 124 THR A C 1
ATOM 906 O O . THR A 1 124 ? -20.968 -35.902 -28.123 1.00 33.81 124 THR A O 1
ATOM 909 N N . ASN A 1 125 ? -19.708 -36.791 -29.776 1.00 36.34 125 ASN A N 1
ATOM 910 C CA . ASN A 1 125 ? -20.769 -36.943 -30.760 1.00 36.34 125 ASN A CA 1
ATOM 911 C C . ASN A 1 125 ? -21.753 -38.011 -30.264 1.00 36.34 125 ASN A C 1
ATOM 913 O O . ASN A 1 125 ? -21.331 -39.048 -29.751 1.00 36.34 125 ASN A O 1
ATOM 917 N N . ASN A 1 126 ? -23.044 -37.718 -30.395 1.00 38.78 126 ASN A N 1
ATOM 918 C CA . ASN A 1 126 ? -24.115 -38.680 -30.180 1.00 38.78 126 ASN A CA 1
ATOM 919 C C . ASN A 1 126 ? -24.013 -39.778 -31.237 1.00 38.78 126 ASN A C 1
ATOM 921 O O . ASN A 1 126 ? -23.942 -39.448 -32.415 1.00 38.78 126 ASN A O 1
ATOM 925 N N . ASP A 1 127 ? -24.062 -41.031 -30.800 1.00 34.66 127 ASP A N 1
ATOM 926 C CA . ASP A 1 127 ? -24.717 -42.120 -31.519 1.00 34.66 127 ASP A CA 1
ATOM 927 C C . ASP A 1 127 ? -25.189 -43.173 -30.502 1.00 34.66 127 ASP A C 1
ATOM 929 O O . ASP A 1 127 ? -24.698 -43.267 -29.377 1.00 34.66 127 ASP A O 1
ATOM 933 N N . GLU A 1 128 ? -26.251 -43.855 -30.901 1.00 35.91 128 GLU A N 1
ATOM 934 C CA . GLU A 1 128 ? -27.353 -44.416 -30.121 1.00 35.91 128 GLU A CA 1
ATOM 935 C C . GLU A 1 128 ? -27.030 -45.652 -29.258 1.00 35.91 128 GLU A C 1
ATOM 937 O O . GLU A 1 128 ? -26.140 -46.443 -29.558 1.00 35.91 1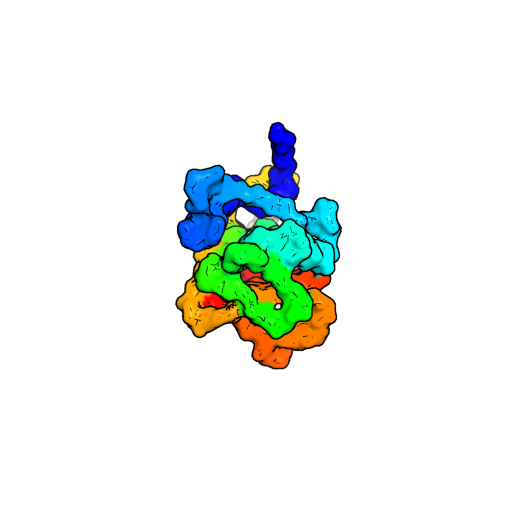28 GLU A O 1
ATOM 942 N N . GLY A 1 129 ? -27.847 -45.887 -28.221 1.00 29.91 129 GLY A N 1
ATOM 943 C CA . GLY A 1 129 ? -27.896 -47.177 -27.521 1.00 29.91 129 GLY A CA 1
ATOM 944 C C . GLY A 1 129 ? -28.514 -47.085 -26.130 1.00 29.91 129 GLY A C 1
ATOM 945 O O . GLY A 1 129 ? -27.894 -46.563 -25.212 1.00 29.91 129 GLY A O 1
ATOM 946 N N . GLY A 1 130 ? -29.752 -47.559 -25.978 1.00 28.50 130 GLY A N 1
ATOM 947 C CA . GLY A 1 130 ? -30.579 -47.356 -24.788 1.00 28.50 130 GLY A CA 1
ATOM 948 C C . GLY A 1 130 ? -30.175 -48.151 -23.544 1.00 28.50 130 GLY A C 1
ATOM 949 O O . GLY A 1 130 ? -29.407 -49.107 -23.600 1.00 28.50 130 GLY A O 1
ATOM 950 N N . GLY A 1 131 ? -30.778 -47.784 -22.409 1.00 27.53 131 GLY A N 1
ATOM 951 C CA . GLY A 1 131 ? -30.725 -48.609 -21.206 1.00 27.53 131 GLY A CA 1
ATOM 952 C C . GLY A 1 131 ? -30.888 -47.865 -19.885 1.00 27.53 131 GLY A C 1
ATOM 953 O O . GLY A 1 131 ? -29.903 -47.496 -19.266 1.00 27.53 131 GLY A O 1
ATOM 954 N N . ARG A 1 132 ? -32.139 -47.834 -19.415 1.00 31.38 132 ARG A N 1
ATOM 955 C CA . ARG A 1 132 ? -32.555 -47.947 -18.006 1.00 31.38 132 ARG A CA 1
ATOM 956 C C . ARG A 1 132 ? -32.384 -46.733 -17.073 1.00 31.38 132 ARG A C 1
ATOM 958 O O . ARG A 1 132 ? -31.307 -46.348 -16.641 1.00 31.38 132 ARG A O 1
ATOM 965 N N . GLU A 1 133 ? -33.561 -46.239 -16.716 1.00 34.19 133 GLU A N 1
ATOM 966 C CA . GLU A 1 133 ? -33.943 -45.361 -15.616 1.00 34.19 133 GLU A CA 1
ATOM 967 C C . GLU A 1 133 ? -33.275 -45.712 -14.273 1.00 34.19 133 GLU A C 1
ATOM 969 O O . GLU A 1 133 ? -33.377 -46.840 -13.785 1.00 34.19 133 GLU A O 1
ATOM 974 N N . VAL A 1 134 ? -32.637 -44.713 -13.660 1.00 32.84 134 VAL A N 1
ATOM 975 C CA . VAL A 1 134 ? -32.371 -44.638 -12.218 1.00 32.84 134 VAL A CA 1
ATOM 976 C C . VAL A 1 134 ? -32.580 -43.193 -11.774 1.00 32.84 134 VAL A C 1
ATOM 978 O O . VAL A 1 134 ? -32.060 -42.256 -12.378 1.00 32.84 134 VAL A O 1
ATOM 981 N N . ALA A 1 135 ? -33.421 -43.050 -10.754 1.00 31.05 135 ALA A N 1
ATOM 982 C CA . ALA A 1 135 ? -34.010 -41.817 -10.262 1.00 31.05 135 ALA A CA 1
ATOM 983 C C . ALA A 1 135 ? -32.979 -40.730 -9.913 1.00 31.05 135 ALA A C 1
ATOM 985 O O . ALA A 1 135 ? -32.007 -40.971 -9.197 1.00 31.05 135 ALA A O 1
ATOM 986 N N . ALA A 1 136 ? -33.250 -39.511 -10.378 1.00 31.47 136 ALA A N 1
ATOM 987 C CA . ALA A 1 136 ? -32.580 -38.304 -9.926 1.00 31.47 136 ALA A CA 1
ATOM 988 C C . ALA A 1 136 ? -33.064 -37.965 -8.507 1.00 31.47 136 ALA A C 1
ATOM 990 O O . ALA A 1 136 ? -34.202 -37.539 -8.318 1.00 31.47 136 ALA A O 1
ATOM 991 N N . ALA A 1 137 ? -32.200 -38.159 -7.512 1.00 33.12 137 ALA A N 1
ATOM 992 C CA . ALA A 1 137 ? -32.348 -37.494 -6.228 1.00 33.12 137 ALA A CA 1
ATOM 993 C C . ALA A 1 137 ? -31.953 -36.023 -6.422 1.00 33.12 137 ALA A C 1
ATOM 995 O O . ALA A 1 137 ? -30.794 -35.717 -6.706 1.00 33.12 137 ALA A O 1
ATOM 996 N N . ALA A 1 138 ? -32.936 -35.130 -6.323 1.00 34.53 138 ALA A N 1
ATOM 997 C CA . ALA A 1 138 ? -32.698 -33.712 -6.119 1.00 34.53 138 ALA A CA 1
ATOM 998 C C . ALA A 1 138 ? -32.017 -33.548 -4.753 1.00 34.53 138 ALA A C 1
ATOM 1000 O O . ALA A 1 138 ? -32.591 -33.910 -3.728 1.00 34.53 138 ALA A O 1
ATOM 1001 N N . ALA A 1 139 ? -30.770 -33.084 -4.755 1.00 36.09 139 ALA A N 1
ATOM 1002 C CA . ALA A 1 139 ? -30.147 -32.542 -3.561 1.00 36.09 139 ALA A CA 1
ATOM 1003 C C . ALA A 1 139 ? -30.413 -31.036 -3.576 1.00 36.09 139 ALA A C 1
ATOM 1005 O O . ALA A 1 139 ? -29.803 -30.292 -4.347 1.00 36.09 139 ALA A O 1
ATOM 1006 N N . ASP A 1 140 ? -31.391 -30.640 -2.770 1.00 34.16 140 ASP A N 1
ATOM 1007 C CA . ASP A 1 140 ? -31.599 -29.273 -2.323 1.00 34.16 140 ASP A CA 1
ATOM 1008 C C . ASP A 1 140 ? -30.401 -28.884 -1.442 1.00 34.16 140 ASP A C 1
ATOM 1010 O O . ASP A 1 140 ? -30.358 -29.203 -0.256 1.00 34.16 140 ASP A O 1
ATOM 1014 N N . ASP A 1 141 ? -29.389 -28.242 -2.028 1.00 37.75 141 ASP A N 1
ATOM 1015 C CA . ASP A 1 141 ? -28.311 -27.605 -1.266 1.00 37.75 141 ASP A CA 1
ATOM 1016 C 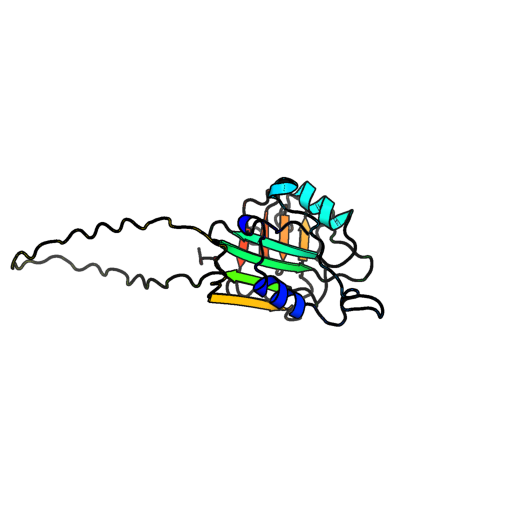C . ASP A 1 141 ? -28.732 -26.165 -0.927 1.00 37.75 141 ASP A C 1
ATOM 1018 O O . ASP A 1 141 ? -28.240 -25.184 -1.494 1.00 37.75 141 ASP A O 1
ATOM 1022 N N . ASP A 1 142 ? -29.663 -26.055 0.023 1.00 38.41 142 ASP A N 1
ATOM 1023 C CA . ASP A 1 142 ? -29.853 -24.859 0.842 1.00 38.41 142 ASP A CA 1
ATOM 1024 C C . ASP A 1 142 ? -28.587 -24.662 1.690 1.00 38.41 142 ASP A C 1
ATOM 1026 O O . ASP A 1 142 ? -28.456 -25.154 2.812 1.00 38.41 142 ASP A O 1
ATOM 1030 N N . ALA A 1 143 ? -27.603 -23.965 1.120 1.00 46.12 143 ALA A N 1
ATOM 1031 C CA . ALA A 1 143 ? -26.435 -23.510 1.856 1.00 46.12 143 ALA A CA 1
ATOM 1032 C C . ALA A 1 143 ? -26.848 -22.354 2.776 1.00 46.12 143 ALA A C 1
ATOM 1034 O O . ALA A 1 143 ? -26.820 -21.181 2.399 1.00 46.12 143 ALA A O 1
ATOM 1035 N N . ASP A 1 144 ? -27.247 -22.753 3.979 1.00 35.78 144 ASP A N 1
ATOM 1036 C CA . ASP A 1 144 ? -27.413 -21.951 5.181 1.00 35.78 144 ASP A CA 1
ATOM 1037 C C . ASP A 1 144 ? -26.294 -20.901 5.303 1.00 35.78 144 ASP A C 1
ATOM 1039 O O . ASP A 1 144 ? -25.107 -21.212 5.451 1.00 35.78 144 ASP A O 1
ATOM 1043 N N . ALA A 1 145 ? -26.685 -19.634 5.185 1.00 45.19 145 ALA A N 1
ATOM 1044 C CA . ALA A 1 145 ? -25.843 -18.483 5.456 1.00 45.19 145 ALA A CA 1
ATOM 1045 C C . ALA A 1 145 ? -25.757 -18.291 6.977 1.00 45.19 145 ALA A C 1
ATOM 1047 O O . ALA A 1 145 ? -26.335 -17.355 7.528 1.00 45.19 145 ALA A O 1
ATOM 1048 N N . SER A 1 146 ? -25.056 -19.198 7.656 1.00 44.12 146 SER A N 1
ATOM 1049 C CA . SER A 1 146 ? -24.843 -19.128 9.098 1.00 44.12 146 SER A CA 1
ATOM 1050 C C . SER A 1 146 ? -23.535 -18.395 9.425 1.00 44.12 146 SER A C 1
ATOM 1052 O O . SER A 1 146 ? -22.445 -18.918 9.192 1.00 44.12 146 SER A O 1
ATOM 1054 N N . ASP A 1 147 ? -23.689 -17.190 9.974 1.00 38.50 147 ASP A N 1
ATOM 1055 C CA . ASP A 1 147 ? -22.792 -16.478 10.891 1.00 38.50 147 ASP A CA 1
ATOM 1056 C C . ASP A 1 147 ? -21.293 -16.382 10.535 1.00 38.50 147 ASP A C 1
ATOM 1058 O O . ASP A 1 147 ? -20.436 -17.110 11.039 1.00 38.50 147 ASP A O 1
ATOM 1062 N N . ASP A 1 148 ? -20.975 -15.351 9.741 1.00 43.03 148 ASP A N 1
ATOM 1063 C CA . ASP A 1 148 ? -19.635 -14.789 9.530 1.00 43.03 148 ASP A CA 1
ATOM 1064 C C . ASP A 1 148 ? -19.071 -14.156 10.826 1.00 43.03 148 ASP A C 1
ATOM 1066 O O . ASP A 1 148 ? -18.982 -12.930 10.981 1.00 43.03 148 ASP A O 1
ATOM 1070 N N . GLU A 1 149 ? -18.648 -14.989 11.774 1.00 47.62 149 GLU A N 1
ATOM 1071 C CA . GLU A 1 149 ? -17.522 -14.629 12.638 1.00 47.62 149 GLU A CA 1
ATOM 1072 C C . GLU A 1 149 ? -16.306 -14.353 11.743 1.00 47.62 149 GLU A C 1
ATOM 1074 O O . GLU A 1 149 ? -16.155 -14.973 10.689 1.00 47.62 149 GLU A O 1
ATOM 1079 N N . ALA A 1 150 ? -15.455 -13.392 12.113 1.00 51.28 150 ALA A N 1
ATOM 1080 C CA . ALA A 1 150 ? -14.256 -13.052 11.350 1.00 51.28 150 ALA A CA 1
ATOM 1081 C C . ALA A 1 150 ? -13.314 -14.268 11.303 1.00 51.28 150 ALA A C 1
ATOM 1083 O O . ALA A 1 150 ? -12.458 -14.451 12.161 1.00 51.28 150 ALA A O 1
ATOM 1084 N N . ASP A 1 151 ? -13.541 -15.132 10.321 1.00 55.34 151 ASP A N 1
ATOM 1085 C CA . ASP A 1 151 ? -12.932 -16.440 10.207 1.00 55.34 151 ASP A CA 1
ATOM 1086 C C . ASP A 1 151 ? -11.438 -16.280 9.907 1.00 55.34 151 ASP A C 1
ATOM 1088 O O . ASP A 1 151 ? -11.034 -15.903 8.802 1.00 55.34 151 ASP A O 1
ATOM 1092 N N . ASP A 1 152 ? -10.620 -16.576 10.918 1.00 56.47 152 ASP A N 1
ATOM 1093 C CA . ASP A 1 152 ? -9.156 -16.609 10.878 1.00 56.47 152 ASP A CA 1
ATOM 1094 C C . ASP A 1 152 ? -8.595 -17.669 9.890 1.00 56.47 152 ASP A C 1
ATOM 1096 O O . ASP A 1 152 ? -7.381 -17.867 9.822 1.00 56.47 152 ASP A O 1
ATOM 1100 N N . SER A 1 153 ? -9.426 -18.351 9.086 1.00 70.31 153 SER A N 1
ATOM 1101 C CA . SER A 1 153 ? -9.035 -19.421 8.149 1.00 70.31 153 SER A CA 1
ATOM 1102 C C . SER A 1 153 ? -8.331 -18.969 6.858 1.00 70.31 153 SER A C 1
ATOM 1104 O O . SER A 1 153 ? -8.519 -19.547 5.777 1.00 70.31 153 SER A O 1
ATOM 1106 N N . TRP A 1 154 ? -7.457 -17.963 6.916 1.00 75.81 154 TRP A N 1
ATOM 1107 C CA . TRP A 1 154 ? -6.584 -17.678 5.776 1.00 75.81 154 TRP A CA 1
ATOM 1108 C C . TRP A 1 154 ? -5.670 -18.876 5.497 1.00 75.81 154 TRP A C 1
ATOM 1110 O O . TRP A 1 154 ? -4.702 -19.137 6.204 1.00 75.81 154 TRP A O 1
ATOM 1120 N N . THR A 1 155 ? -5.962 -19.602 4.424 1.00 76.31 155 THR A N 1
ATOM 1121 C CA . THR A 1 155 ? -5.180 -20.761 3.966 1.00 76.31 155 THR A CA 1
ATOM 1122 C C . THR A 1 155 ? -4.067 -20.365 3.001 1.00 76.31 155 THR A C 1
ATOM 1124 O O . THR A 1 155 ? -3.186 -21.167 2.698 1.00 76.31 155 THR A O 1
ATOM 1127 N N . ARG A 1 156 ? -4.072 -19.114 2.531 1.00 80.38 156 ARG A N 1
ATOM 1128 C CA . ARG A 1 156 ? -3.003 -18.530 1.730 1.00 80.38 156 ARG A CA 1
ATOM 1129 C C . ARG A 1 156 ? -2.529 -17.239 2.374 1.00 80.38 156 ARG A C 1
ATOM 1131 O O . ARG A 1 156 ? -3.258 -16.255 2.416 1.00 80.38 156 ARG A O 1
ATOM 1138 N N . VAL A 1 157 ? -1.284 -17.250 2.829 1.00 86.56 157 VAL A N 1
ATOM 1139 C CA . VAL A 1 157 ? -0.648 -16.138 3.533 1.00 86.56 157 VAL A CA 1
ATOM 1140 C C . VAL A 1 157 ? 0.719 -15.896 2.909 1.00 86.56 157 VAL A C 1
ATOM 1142 O O . VAL A 1 157 ? 1.482 -16.838 2.709 1.00 86.56 157 VAL A O 1
ATOM 1145 N N . GLY A 1 158 ? 1.033 -14.646 2.579 1.00 89.44 158 GLY A N 1
ATOM 1146 C CA . GLY A 1 158 ? 2.350 -14.290 2.066 1.00 89.44 158 GLY A CA 1
ATOM 1147 C C . GLY A 1 158 ? 2.700 -12.832 2.309 1.00 89.44 158 GLY A C 1
ATOM 1148 O O . GLY A 1 158 ? 1.864 -11.948 2.122 1.00 89.44 158 GLY A O 1
ATOM 1149 N N . VAL A 1 159 ? 3.952 -12.606 2.698 1.00 94.25 159 VAL A N 1
ATOM 1150 C CA . VAL A 1 159 ? 4.593 -11.293 2.796 1.00 94.25 159 VAL A CA 1
ATOM 1151 C C . VAL A 1 159 ? 5.808 -11.321 1.874 1.00 94.25 159 VAL A C 1
ATOM 1153 O O . VAL A 1 159 ? 6.609 -12.251 1.930 1.00 94.25 159 VAL A O 1
ATOM 1156 N N . TYR A 1 160 ? 5.920 -10.331 0.996 1.00 94.12 160 TYR A N 1
ATOM 1157 C CA . TYR A 1 160 ? 6.885 -10.306 -0.096 1.00 94.12 160 TYR A CA 1
ATOM 1158 C C . TYR A 1 160 ? 7.686 -9.011 -0.028 1.00 94.12 160 TYR A C 1
ATOM 1160 O O . TYR A 1 160 ? 7.184 -7.929 -0.348 1.00 94.12 160 TYR A O 1
ATOM 1168 N N . ALA A 1 161 ? 8.928 -9.138 0.432 1.00 94.94 161 ALA A N 1
ATOM 1169 C CA . ALA A 1 161 ? 9.869 -8.036 0.536 1.00 94.94 161 ALA A CA 1
ATOM 1170 C C . ALA A 1 161 ? 10.331 -7.546 -0.843 1.00 94.94 161 ALA A C 1
ATOM 1172 O O . ALA A 1 161 ? 10.205 -8.242 -1.854 1.00 94.94 161 ALA A O 1
ATOM 1173 N N . SER A 1 162 ? 10.891 -6.337 -0.874 1.00 94.56 162 SER A N 1
ATOM 1174 C CA . SER A 1 162 ? 11.618 -5.838 -2.038 1.00 94.56 162 SER A CA 1
ATOM 1175 C C . SER A 1 162 ? 12.716 -6.824 -2.456 1.00 94.56 162 SER A C 1
ATOM 1177 O O . SER A 1 162 ? 13.539 -7.230 -1.639 1.00 94.56 162 SER A O 1
ATOM 1179 N N . THR A 1 163 ? 12.781 -7.164 -3.743 1.00 93.94 163 THR A N 1
ATOM 1180 C CA . THR A 1 163 ? 13.813 -8.059 -4.303 1.00 93.94 163 THR A CA 1
ATOM 1181 C C . THR A 1 163 ? 15.163 -7.369 -4.496 1.00 93.94 163 THR A C 1
ATOM 1183 O O . THR A 1 163 ? 16.166 -8.033 -4.737 1.00 93.94 163 THR A O 1
ATOM 1186 N N . GLY A 1 164 ? 15.181 -6.031 -4.470 1.00 92.12 164 GLY A N 1
ATOM 1187 C CA . GLY A 1 164 ? 16.352 -5.223 -4.822 1.00 92.12 164 GLY A CA 1
ATOM 1188 C C . GLY A 1 164 ? 16.569 -5.044 -6.329 1.00 92.12 164 GLY A C 1
ATOM 1189 O O . GLY A 1 164 ? 17.504 -4.357 -6.725 1.00 92.12 164 GLY A O 1
ATOM 1190 N N . ALA A 1 165 ? 15.702 -5.593 -7.189 1.00 89.94 165 ALA A N 1
ATOM 1191 C CA . ALA A 1 165 ? 15.851 -5.478 -8.643 1.00 89.94 165 ALA A CA 1
ATOM 1192 C C . ALA A 1 165 ? 15.657 -4.044 -9.183 1.00 89.94 165 ALA A C 1
ATOM 1194 O O . ALA A 1 165 ? 16.078 -3.741 -10.297 1.00 89.94 165 ALA A O 1
ATOM 1195 N N . ASN A 1 166 ? 14.962 -3.175 -8.440 1.00 91.44 166 ASN A N 1
ATOM 1196 C CA . ASN A 1 166 ? 14.740 -1.763 -8.767 1.00 91.44 166 ASN A CA 1
ATOM 1197 C C . ASN A 1 166 ? 14.287 -0.972 -7.524 1.00 91.44 166 ASN A C 1
ATOM 1199 O O . ASN A 1 166 ? 14.001 -1.555 -6.480 1.00 91.44 166 ASN A O 1
ATOM 1203 N N . ALA A 1 167 ? 14.180 0.351 -7.674 1.00 91.88 167 ALA A N 1
ATOM 1204 C CA . ALA A 1 167 ? 13.678 1.281 -6.657 1.00 91.88 167 ALA A CA 1
ATOM 1205 C C . ALA A 1 167 ? 12.205 1.698 -6.877 1.00 91.88 167 ALA A C 1
ATOM 1207 O O . ALA A 1 167 ? 11.771 2.765 -6.452 1.00 91.88 167 ALA A O 1
ATOM 1208 N N . SER A 1 168 ? 11.425 0.902 -7.613 1.00 92.62 168 SER A N 1
ATOM 1209 C CA . SER A 1 168 ? 10.040 1.233 -7.968 1.00 92.62 168 SER A CA 1
ATOM 1210 C C . SER A 1 168 ? 9.048 0.709 -6.926 1.00 92.62 168 SER A C 1
ATOM 1212 O O . SER A 1 168 ? 8.169 -0.088 -7.248 1.00 92.62 168 SER A O 1
ATOM 1214 N N . HIS A 1 169 ? 9.214 1.116 -5.665 1.00 93.94 169 HIS A N 1
ATOM 1215 C CA . HIS A 1 169 ? 8.517 0.535 -4.510 1.00 93.94 169 HIS A CA 1
ATOM 1216 C C . HIS A 1 169 ? 7.051 0.936 -4.403 1.00 93.94 169 HIS A C 1
ATOM 1218 O O . HIS A 1 169 ? 6.180 0.069 -4.460 1.00 93.94 169 HIS A O 1
ATOM 1224 N N . VAL A 1 170 ? 6.767 2.228 -4.250 1.00 94.25 170 VAL A N 1
ATOM 1225 C CA . VAL A 1 170 ? 5.408 2.747 -4.045 1.00 94.25 170 VAL A CA 1
ATOM 1226 C C . VAL A 1 170 ? 5.222 4.028 -4.827 1.00 94.25 170 VAL A C 1
ATOM 1228 O O . VAL A 1 170 ? 6.143 4.827 -4.925 1.00 94.25 170 VAL A O 1
ATOM 1231 N N . TRP A 1 171 ? 4.026 4.258 -5.347 1.00 92.25 171 TRP A N 1
ATOM 1232 C CA . TRP A 1 171 ? 3.633 5.548 -5.894 1.00 92.25 171 TRP A CA 1
ATOM 1233 C C . TRP A 1 171 ? 2.220 5.902 -5.428 1.00 92.25 171 TRP A C 1
ATOM 1235 O O . TRP A 1 171 ? 1.373 5.033 -5.209 1.00 92.25 171 TRP A O 1
ATOM 1245 N N . CYS A 1 172 ? 1.973 7.196 -5.263 1.00 92.38 172 CYS A N 1
ATOM 1246 C CA . CYS A 1 172 ? 0.688 7.751 -4.865 1.00 92.38 172 CYS A CA 1
ATOM 1247 C C . CYS A 1 172 ? 0.416 8.952 -5.764 1.00 92.38 172 CYS A C 1
ATOM 1249 O O . CYS A 1 172 ? 1.197 9.897 -5.780 1.00 92.38 172 CYS A O 1
ATOM 1251 N N . ALA A 1 173 ? -0.661 8.906 -6.539 1.00 90.69 173 ALA A N 1
ATOM 1252 C CA . ALA A 1 173 ? -0.957 9.926 -7.531 1.00 90.69 173 ALA A CA 1
ATOM 1253 C C . ALA A 1 173 ? -2.384 10.426 -7.324 1.00 90.69 173 ALA A C 1
ATOM 1255 O O . ALA A 1 173 ? -3.334 9.769 -7.735 1.00 90.69 173 ALA A O 1
ATOM 1256 N N . SER A 1 174 ? -2.539 11.582 -6.676 1.00 90.50 174 SER A N 1
ATOM 1257 C CA . SER A 1 174 ? -3.838 12.213 -6.418 1.00 90.50 174 SER A CA 1
ATOM 1258 C C . SER A 1 174 ? -4.161 13.268 -7.468 1.00 90.50 174 SER A C 1
ATOM 1260 O O . SER A 1 174 ? -3.433 14.244 -7.624 1.00 90.50 174 SER A O 1
ATOM 1262 N N . GLY A 1 175 ? -5.253 13.072 -8.207 1.00 87.75 175 GLY A N 1
ATOM 1263 C CA . GLY A 1 175 ? -5.703 13.994 -9.256 1.00 87.75 175 GLY A CA 1
ATOM 1264 C C . GLY A 1 175 ? -4.967 13.853 -10.594 1.00 87.75 175 GLY A C 1
ATOM 1265 O O . GLY A 1 175 ? -5.195 14.646 -11.507 1.00 87.75 175 GLY A O 1
ATOM 1266 N N . PHE A 1 176 ? -4.114 12.839 -10.746 1.00 85.56 176 PHE A N 1
ATOM 1267 C CA . PHE A 1 176 ? -3.375 12.590 -11.984 1.00 85.56 176 PHE A CA 1
ATOM 1268 C C . PHE A 1 176 ? -4.248 11.874 -13.024 1.00 85.56 176 PHE A C 1
ATOM 1270 O O . PHE A 1 176 ? -5.026 10.982 -12.699 1.00 85.56 176 PHE A O 1
ATOM 1277 N N . LYS A 1 177 ? -4.085 12.234 -14.302 1.00 82.50 177 LYS A N 1
ATOM 1278 C CA . LYS A 1 177 ? -4.780 11.600 -15.444 1.00 82.50 177 LYS A CA 1
ATOM 1279 C C . LYS A 1 177 ? -3.838 10.854 -16.392 1.00 82.50 177 LYS A C 1
ATOM 1281 O O . LYS A 1 177 ? -4.234 10.488 -17.490 1.00 82.50 177 LYS A O 1
ATOM 1286 N N . SER A 1 178 ? -2.574 10.693 -16.006 1.00 76.06 178 SER A N 1
ATOM 1287 C CA . SER A 1 178 ? -1.568 10.077 -16.871 1.00 76.06 178 SER A CA 1
ATOM 1288 C C . SER A 1 178 ? -1.694 8.554 -16.882 1.00 76.06 178 SER A C 1
ATOM 1290 O O . SER A 1 178 ? -1.947 7.958 -15.840 1.00 76.06 178 SER A O 1
ATOM 1292 N N . ASP A 1 179 ? -1.399 7.918 -18.016 1.00 73.12 179 ASP A N 1
ATOM 1293 C CA . ASP A 1 179 ? -1.317 6.449 -18.106 1.00 73.12 179 ASP A CA 1
ATOM 1294 C C . ASP A 1 179 ? -0.191 5.864 -17.242 1.00 73.12 179 ASP A C 1
ATOM 1296 O O . ASP A 1 179 ? -0.213 4.685 -16.887 1.00 73.12 179 ASP A O 1
ATOM 1300 N N . ARG A 1 180 ? 0.817 6.690 -16.930 1.00 74.38 180 ARG A N 1
ATOM 1301 C CA . ARG A 1 180 ? 1.992 6.313 -16.141 1.00 74.38 180 ARG A CA 1
ATOM 1302 C C . ARG A 1 180 ? 1.739 6.318 -14.640 1.00 74.38 180 ARG A C 1
ATOM 1304 O O . ARG A 1 180 ? 2.190 5.449 -13.911 1.00 74.38 180 ARG A O 1
ATOM 1311 N N . TYR A 1 181 ? 1.023 7.318 -14.177 1.00 79.94 181 TYR A N 1
ATOM 1312 C CA . TYR A 1 181 ? 0.591 7.426 -12.798 1.00 79.94 181 TYR A CA 1
ATOM 1313 C C . TYR A 1 181 ? -0.905 7.708 -12.855 1.00 79.94 181 TYR A C 1
ATOM 1315 O O . TYR A 1 181 ? -1.302 8.880 -12.862 1.00 79.94 181 TYR A O 1
ATOM 1323 N N . PRO A 1 182 ? -1.731 6.659 -13.030 1.00 83.81 182 PRO A N 1
ATOM 1324 C CA . PRO A 1 182 ? -3.171 6.831 -12.992 1.00 83.81 182 PRO A CA 1
ATOM 1325 C C . PRO A 1 182 ? -3.577 7.240 -11.579 1.00 83.81 182 PRO A C 1
ATOM 1327 O O . PRO A 1 182 ? -2.921 6.847 -10.616 1.00 83.81 182 PRO A O 1
ATOM 1330 N N . ASN A 1 183 ? -4.657 8.011 -11.445 1.00 88.88 183 ASN A N 1
ATOM 1331 C CA . ASN A 1 183 ? -5.162 8.415 -10.135 1.00 88.88 183 ASN A CA 1
ATOM 1332 C C . ASN A 1 183 ? -5.331 7.186 -9.225 1.00 88.88 183 ASN A C 1
ATOM 1334 O O . ASN A 1 183 ? -6.074 6.263 -9.576 1.00 88.88 183 ASN A O 1
ATOM 1338 N N . GLY A 1 184 ? -4.635 7.158 -8.089 1.00 91.19 184 GLY A N 1
ATOM 1339 C CA . GLY A 1 184 ? -4.634 6.007 -7.191 1.00 91.19 184 GLY A CA 1
ATOM 1340 C C . GLY A 1 184 ? -3.317 5.774 -6.456 1.00 91.19 184 GLY A C 1
ATOM 1341 O O . GLY A 1 184 ? -2.434 6.634 -6.400 1.00 91.19 184 GLY A O 1
ATOM 1342 N N . PHE A 1 185 ? -3.207 4.586 -5.868 1.00 92.62 185 PHE A N 1
ATOM 1343 C CA . PHE A 1 185 ? -2.085 4.164 -5.034 1.00 92.62 185 PHE A CA 1
ATOM 1344 C C . PHE A 1 185 ? -1.578 2.802 -5.491 1.00 92.62 185 PHE A C 1
ATOM 1346 O O . PHE A 1 185 ? -2.369 1.870 -5.650 1.00 92.62 185 PHE A O 1
ATOM 1353 N N . GLY A 1 186 ? -0.272 2.667 -5.706 1.00 92.12 186 GLY A N 1
ATOM 1354 C CA . GLY A 1 186 ? 0.303 1.443 -6.247 1.00 92.12 186 GLY A CA 1
ATOM 1355 C C . GLY A 1 186 ? 1.598 1.018 -5.576 1.00 92.12 186 GLY A C 1
ATOM 1356 O O . GLY A 1 186 ? 2.409 1.841 -5.164 1.00 92.12 186 GLY A O 1
ATOM 1357 N N . PHE A 1 187 ? 1.791 -0.297 -5.520 1.00 93.81 187 PHE A N 1
ATOM 1358 C CA . PHE A 1 187 ? 3.014 -0.955 -5.086 1.00 93.81 187 PHE A CA 1
ATOM 1359 C C . PHE A 1 187 ? 3.664 -1.667 -6.265 1.00 93.81 187 PHE A C 1
ATOM 1361 O O . PHE A 1 187 ? 3.045 -2.516 -6.915 1.00 93.81 187 PHE A O 1
ATOM 1368 N N . GLY A 1 188 ? 4.946 -1.399 -6.475 1.00 89.88 188 GLY A N 1
ATOM 1369 C CA . GLY A 1 188 ? 5.799 -2.189 -7.342 1.00 89.88 188 GLY A CA 1
ATOM 1370 C C . GLY A 1 188 ? 5.596 -1.902 -8.819 1.00 89.88 188 GLY A C 1
ATOM 1371 O O . GLY A 1 188 ? 4.532 -1.463 -9.262 1.00 89.88 188 GLY A O 1
ATOM 1372 N N . GLY A 1 189 ? 6.615 -2.257 -9.591 1.00 80.75 189 GLY A N 1
ATOM 1373 C CA . GLY A 1 189 ? 6.547 -2.359 -11.038 1.00 80.75 189 GLY A CA 1
ATOM 1374 C C . GLY A 1 189 ? 6.795 -1.059 -11.785 1.00 80.75 189 GLY A C 1
ATOM 1375 O O . GLY A 1 189 ? 7.329 -0.098 -11.251 1.00 80.75 189 GLY A O 1
ATOM 1376 N N . VAL A 1 190 ? 6.475 -1.058 -13.074 1.00 65.94 190 VAL A N 1
ATOM 1377 C CA . VAL A 1 190 ? 6.765 0.067 -13.969 1.00 65.94 190 VAL A CA 1
ATOM 1378 C C . VAL A 1 190 ? 5.543 0.958 -14.058 1.00 65.94 190 VAL A C 1
ATOM 1380 O O . VAL A 1 190 ? 4.479 0.499 -14.476 1.00 65.94 190 VAL A O 1
ATOM 1383 N N . ALA A 1 191 ? 5.734 2.236 -13.730 1.00 56.38 191 ALA A N 1
ATOM 1384 C CA . ALA A 1 191 ? 4.702 3.255 -13.841 1.00 56.38 191 ALA A CA 1
ATOM 1385 C C . ALA A 1 191 ? 4.078 3.259 -15.260 1.00 56.38 191 ALA A C 1
ATOM 1387 O O . ALA A 1 191 ? 2.868 3.318 -15.392 1.00 56.38 191 ALA A O 1
ATOM 1388 N N . SER A 1 192 ? 4.832 3.024 -16.349 1.00 48.91 192 SER A N 1
ATOM 1389 C CA . SER A 1 192 ? 4.223 2.896 -17.693 1.00 48.91 192 SER A CA 1
ATOM 1390 C C . SER A 1 192 ? 4.991 2.051 -18.706 1.00 48.91 192 SER A C 1
ATOM 1392 O O . SER A 1 192 ? 6.175 2.283 -18.945 1.00 48.91 192 SER A O 1
ATOM 1394 N N . ARG A 1 193 ? 4.232 1.226 -19.442 1.00 39.81 193 ARG A N 1
ATOM 1395 C CA . ARG A 1 193 ? 4.075 1.353 -20.907 1.00 39.81 193 ARG A CA 1
ATOM 1396 C C . ARG A 1 193 ? 2.627 1.813 -21.195 1.00 39.81 193 ARG A C 1
ATOM 1398 O O . ARG A 1 193 ? 1.769 1.532 -20.352 1.00 39.81 193 ARG A O 1
ATOM 1405 N N . PRO A 1 194 ? 2.343 2.494 -22.323 1.00 36.00 194 PRO A N 1
ATOM 1406 C CA . PRO A 1 194 ? 0.985 2.919 -22.686 1.00 36.00 194 PRO A CA 1
ATOM 1407 C C . PRO A 1 194 ? 0.013 1.731 -22.650 1.00 36.00 194 PRO A C 1
ATOM 1409 O O . PRO A 1 194 ? 0.316 0.676 -23.203 1.00 36.00 194 PRO A O 1
ATOM 1412 N N . GLY A 1 195 ? -1.109 1.873 -21.938 1.00 42.03 195 GLY A N 1
ATOM 1413 C CA . GLY A 1 195 ? -2.126 0.822 -21.785 1.00 42.03 195 GLY A CA 1
ATOM 1414 C C . GLY A 1 195 ? -1.779 -0.351 -20.850 1.00 42.03 195 GLY A C 1
ATOM 1415 O O . GLY A 1 195 ? -2.589 -1.264 -20.710 1.00 42.03 195 GLY A O 1
ATOM 1416 N N . SER A 1 196 ? -0.605 -0.372 -20.197 1.00 48.16 196 SER A N 1
ATOM 1417 C CA . SER A 1 196 ? -0.137 -1.557 -19.454 1.00 48.16 196 SER A CA 1
ATOM 1418 C C . SER A 1 196 ? 0.788 -1.269 -18.259 1.00 48.16 196 SER A C 1
ATOM 1420 O O . SER A 1 196 ? 1.706 -2.058 -18.004 1.00 48.16 196 SER A O 1
ATOM 1422 N N . GLY A 1 197 ? 0.616 -0.161 -17.526 1.00 55.50 197 GLY A N 1
ATOM 1423 C CA . GLY A 1 197 ? 1.295 -0.004 -16.229 1.00 55.50 197 GLY A CA 1
ATOM 1424 C C . GLY A 1 197 ? 1.074 -1.277 -15.406 1.00 55.50 197 GLY A C 1
ATOM 1425 O O . GLY A 1 197 ? -0.065 -1.729 -15.294 1.00 55.50 197 GLY A O 1
ATOM 1426 N N . ARG A 1 198 ? 2.140 -1.935 -14.946 1.00 76.12 198 ARG A N 1
ATOM 1427 C CA . ARG A 1 198 ? 2.073 -3.242 -14.273 1.00 76.12 198 ARG A CA 1
ATOM 1428 C C . ARG A 1 198 ? 2.590 -3.052 -12.859 1.00 76.12 198 ARG A C 1
ATOM 1430 O O . ARG A 1 198 ? 3.800 -3.050 -12.670 1.00 76.12 198 ARG A O 1
ATOM 1437 N N . SER A 1 199 ? 1.675 -2.883 -11.909 1.00 84.56 199 SER A N 1
ATOM 1438 C CA . SER A 1 199 ? 1.986 -2.842 -10.479 1.00 84.56 199 SER A CA 1
ATOM 1439 C C . SER A 1 199 ? 1.602 -4.142 -9.797 1.00 84.56 199 SER A C 1
ATOM 1441 O O . SER A 1 199 ? 0.652 -4.805 -10.214 1.00 84.56 199 SER A O 1
ATOM 1443 N N . ALA A 1 200 ? 2.359 -4.507 -8.763 1.00 88.88 200 ALA A N 1
ATOM 1444 C CA . ALA A 1 200 ? 2.104 -5.712 -7.980 1.00 88.88 200 ALA A CA 1
ATOM 1445 C C . ALA A 1 200 ? 0.744 -5.617 -7.287 1.00 88.88 200 ALA A C 1
ATOM 1447 O O . ALA A 1 200 ? -0.011 -6.582 -7.294 1.00 88.88 200 ALA A O 1
ATOM 1448 N N . LEU A 1 201 ? 0.421 -4.427 -6.780 1.00 90.44 201 LEU A N 1
ATOM 1449 C CA . LEU A 1 201 ? -0.888 -4.038 -6.272 1.00 90.44 201 LEU A CA 1
ATOM 1450 C C . LEU A 1 201 ? -1.175 -2.608 -6.732 1.00 90.44 201 LEU A C 1
ATOM 1452 O O . LEU A 1 201 ? -0.293 -1.754 -6.693 1.00 90.44 201 LEU A O 1
ATOM 1456 N N . TRP A 1 202 ? -2.397 -2.338 -7.163 1.00 90.25 202 TRP A N 1
ATOM 1457 C CA . TRP A 1 202 ? -2.887 -0.996 -7.448 1.00 90.25 202 TRP A CA 1
ATOM 1458 C C . TRP A 1 202 ? -4.332 -0.860 -6.986 1.00 90.25 202 TRP A C 1
ATOM 1460 O O . TRP A 1 202 ? -5.115 -1.798 -7.142 1.00 90.25 202 TRP A O 1
ATOM 1470 N N . ILE A 1 203 ? -4.659 0.309 -6.446 1.00 90.31 203 ILE A N 1
ATOM 1471 C CA . ILE A 1 203 ? -5.995 0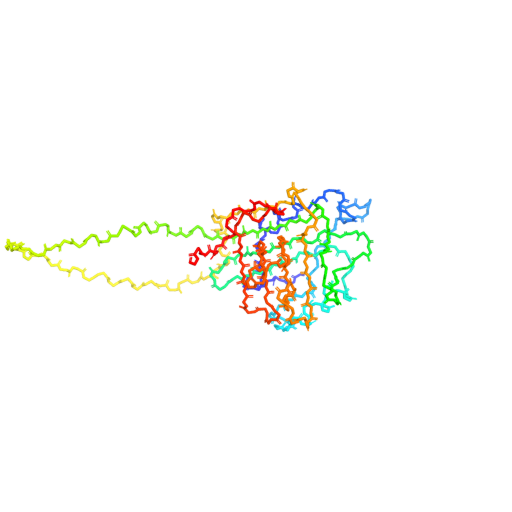.722 -6.020 1.00 90.31 203 ILE A CA 1
ATOM 1472 C C . ILE A 1 203 ? -6.297 2.045 -6.721 1.00 90.31 203 ILE A C 1
ATOM 1474 O O . ILE A 1 203 ? -5.457 2.950 -6.718 1.00 90.31 203 ILE A O 1
ATOM 1478 N N . ASP A 1 204 ? -7.470 2.152 -7.334 1.00 89.81 204 ASP A N 1
ATOM 1479 C CA . ASP A 1 204 ? -7.865 3.340 -8.080 1.00 89.81 204 ASP A CA 1
ATOM 1480 C C . ASP A 1 204 ? -8.209 4.532 -7.177 1.00 89.81 204 ASP A C 1
ATOM 1482 O O . ASP A 1 204 ? -8.415 4.417 -5.968 1.00 89.81 204 ASP A O 1
ATOM 1486 N N . GLY A 1 205 ? -8.276 5.714 -7.786 1.00 87.88 205 GLY A N 1
ATOM 1487 C CA . GLY A 1 205 ? -8.600 6.965 -7.105 1.00 87.88 205 GLY A CA 1
ATOM 1488 C C . GLY A 1 205 ? -10.048 7.094 -6.619 1.00 87.88 205 GLY A C 1
ATOM 1489 O O . GLY A 1 205 ? -10.420 8.166 -6.149 1.00 87.88 205 GLY A O 1
ATOM 1490 N N . ASN A 1 206 ? -10.854 6.038 -6.723 1.00 88.00 206 ASN A N 1
ATOM 1491 C CA . ASN A 1 206 ? -12.179 5.953 -6.112 1.00 88.00 206 ASN A CA 1
ATOM 1492 C C . ASN A 1 206 ? -12.221 4.916 -4.979 1.00 88.00 206 ASN A C 1
ATOM 1494 O O . ASN A 1 206 ? -13.243 4.794 -4.316 1.00 88.00 206 ASN A O 1
ATOM 1498 N N . LEU A 1 207 ? -11.121 4.189 -4.740 1.00 90.00 207 LEU A N 1
ATOM 1499 C CA . LEU A 1 207 ? -11.032 3.086 -3.781 1.00 90.00 207 LEU A CA 1
ATOM 1500 C C . LEU A 1 207 ? -12.040 1.953 -4.051 1.00 90.00 207 LEU A C 1
ATOM 1502 O O . LEU A 1 207 ? -12.372 1.182 -3.151 1.00 90.00 207 LEU A O 1
ATOM 1506 N N . GLU A 1 208 ? -12.514 1.833 -5.292 1.00 87.69 208 GLU A N 1
ATOM 1507 C CA . GLU A 1 208 ? -13.526 0.847 -5.690 1.00 87.69 208 GLU A CA 1
ATOM 1508 C C . GLU A 1 208 ? -12.931 -0.293 -6.503 1.00 87.69 208 GLU A C 1
ATOM 1510 O O . GLU A 1 208 ? -13.410 -1.432 -6.447 1.00 87.69 208 GLU A O 1
ATOM 1515 N N . ARG A 1 209 ? -11.902 0.017 -7.295 1.00 87.50 209 ARG A N 1
ATOM 1516 C CA . ARG A 1 209 ? -11.258 -0.940 -8.186 1.00 87.50 209 ARG A CA 1
ATOM 1517 C C . ARG A 1 209 ? -9.805 -1.085 -7.806 1.00 87.50 209 ARG A C 1
ATOM 1519 O O . ARG A 1 209 ? -9.146 -0.166 -7.329 1.00 87.50 209 ARG A O 1
ATOM 1526 N N . GLY A 1 210 ? -9.290 -2.268 -8.076 1.00 86.44 210 GLY A N 1
ATOM 1527 C CA . GLY A 1 210 ? -7.884 -2.547 -7.921 1.00 86.44 210 GLY A CA 1
ATOM 1528 C C . GLY A 1 210 ? -7.454 -3.661 -8.846 1.00 86.44 210 GLY A C 1
ATOM 1529 O O . GLY A 1 210 ? -8.263 -4.304 -9.518 1.00 86.44 210 GLY A O 1
ATOM 1530 N N . ARG A 1 211 ? -6.150 -3.874 -8.887 1.00 84.31 211 ARG A N 1
ATOM 1531 C CA . ARG A 1 211 ? -5.522 -4.933 -9.665 1.00 84.31 211 ARG A CA 1
ATOM 1532 C C . ARG A 1 211 ? -4.300 -5.417 -8.914 1.00 84.31 211 ARG A C 1
ATOM 1534 O O . ARG A 1 211 ? -3.544 -4.596 -8.402 1.00 84.31 211 ARG A O 1
ATOM 1541 N N . CYS A 1 212 ? -4.062 -6.721 -8.934 1.00 83.69 212 CYS A N 1
ATOM 1542 C CA . CYS A 1 212 ? -2.769 -7.271 -8.552 1.00 83.69 212 CYS A CA 1
ATOM 1543 C C . CYS A 1 212 ? -2.185 -8.070 -9.708 1.00 83.69 212 CYS A C 1
ATOM 1545 O O . CYS A 1 212 ? -2.911 -8.705 -10.472 1.00 83.69 212 CYS A O 1
ATOM 1547 N N . VAL A 1 213 ? -0.866 -8.025 -9.845 1.00 83.88 213 VAL A N 1
ATOM 1548 C CA . VAL A 1 213 ? -0.146 -8.707 -10.921 1.00 83.88 213 VAL A CA 1
ATOM 1549 C C . VAL A 1 213 ? 0.980 -9.521 -10.305 1.00 83.88 213 VAL A C 1
ATOM 1551 O O . VAL A 1 213 ? 1.754 -9.014 -9.496 1.00 83.88 213 VAL A O 1
ATOM 1554 N N . ALA A 1 214 ? 1.067 -10.793 -10.684 1.00 83.88 214 ALA A N 1
ATOM 1555 C CA . ALA A 1 214 ? 2.132 -11.680 -10.232 1.00 83.88 214 ALA A CA 1
ATOM 1556 C C . ALA A 1 214 ? 3.471 -11.374 -10.910 1.00 83.88 214 ALA A C 1
ATOM 1558 O O . ALA A 1 214 ? 3.513 -10.869 -12.033 1.00 83.88 214 ALA A O 1
ATOM 1559 N N . GLY A 1 215 ? 4.563 -11.750 -10.247 1.00 84.44 215 GLY A N 1
ATOM 1560 C CA . GLY A 1 215 ? 5.905 -11.757 -10.830 1.00 84.44 215 GLY A CA 1
ATOM 1561 C C . GLY A 1 215 ? 6.468 -10.366 -11.116 1.00 84.44 215 GLY A C 1
ATOM 1562 O O . GLY A 1 215 ? 7.421 -10.231 -11.880 1.00 84.44 215 GLY A O 1
ATOM 1563 N N . ILE A 1 216 ? 5.892 -9.314 -10.529 1.00 88.25 216 ILE A N 1
ATOM 1564 C CA . ILE A 1 216 ? 6.427 -7.961 -10.663 1.00 88.25 216 ILE A CA 1
ATOM 1565 C C . ILE A 1 216 ? 7.790 -7.897 -9.987 1.00 88.25 216 ILE A C 1
ATOM 1567 O O . ILE A 1 216 ? 7.888 -8.098 -8.778 1.00 88.25 216 ILE A O 1
ATOM 1571 N N . ALA A 1 217 ? 8.822 -7.582 -10.774 1.00 89.69 217 ALA A N 1
ATOM 1572 C CA . ALA A 1 217 ? 10.225 -7.688 -10.379 1.00 89.69 217 ALA A CA 1
ATOM 1573 C C . ALA A 1 217 ? 10.550 -7.011 -9.041 1.00 89.69 217 ALA A C 1
ATOM 1575 O O . ALA A 1 217 ? 11.384 -7.528 -8.315 1.00 89.69 217 ALA A O 1
ATOM 1576 N N . THR A 1 218 ? 9.876 -5.908 -8.687 1.00 92.06 218 THR A N 1
ATOM 1577 C CA . THR A 1 218 ? 10.085 -5.198 -7.412 1.00 92.06 218 THR A CA 1
ATOM 1578 C C . THR A 1 218 ? 9.878 -6.089 -6.186 1.00 92.06 218 THR A C 1
ATOM 1580 O O . THR A 1 218 ? 10.650 -5.979 -5.245 1.00 92.06 218 THR A O 1
ATOM 1583 N N . PHE A 1 219 ? 8.884 -6.985 -6.196 1.00 92.62 219 PHE A N 1
ATOM 1584 C CA . PHE A 1 219 ? 8.554 -7.839 -5.041 1.00 92.62 219 PHE A CA 1
ATOM 1585 C C . PHE A 1 219 ? 8.602 -9.337 -5.346 1.00 92.62 219 PHE A C 1
ATOM 1587 O O . PHE A 1 219 ? 8.559 -10.152 -4.433 1.00 92.62 219 PHE A O 1
ATOM 1594 N N . GLY A 1 220 ? 8.632 -9.727 -6.625 1.00 86.69 220 GLY A N 1
ATOM 1595 C CA . GLY A 1 220 ? 8.651 -11.131 -7.044 1.00 86.69 220 GLY A CA 1
ATOM 1596 C C . GLY A 1 220 ? 7.438 -11.944 -6.580 1.00 86.69 220 GLY A C 1
ATOM 1597 O O . GLY A 1 220 ? 7.456 -13.168 -6.676 1.00 86.69 220 GLY A O 1
ATOM 1598 N N . ALA A 1 221 ? 6.391 -11.287 -6.069 1.00 79.19 221 ALA A N 1
ATOM 1599 C CA . ALA A 1 221 ? 5.277 -11.964 -5.432 1.00 79.19 221 ALA A CA 1
ATOM 1600 C C . ALA A 1 221 ? 4.553 -12.883 -6.439 1.00 79.19 221 ALA A C 1
ATOM 1602 O O . ALA A 1 221 ? 4.193 -12.424 -7.532 1.00 79.19 221 ALA A O 1
ATOM 1603 N N . PRO A 1 222 ? 4.283 -14.160 -6.100 1.00 70.44 222 PRO A N 1
ATOM 1604 C CA . PRO A 1 222 ? 3.291 -14.946 -6.821 1.00 70.44 222 PRO A CA 1
ATOM 1605 C C . PRO A 1 222 ? 1.930 -14.241 -6.714 1.00 70.44 222 PRO A C 1
ATOM 1607 O O . PRO A 1 222 ? 1.755 -13.377 -5.856 1.00 70.44 222 PRO A O 1
ATOM 1610 N N . MET A 1 223 ? 0.963 -14.591 -7.576 1.00 65.88 223 MET A N 1
ATOM 1611 C CA . MET A 1 223 ? -0.360 -13.933 -7.620 1.00 65.88 223 MET A CA 1
ATOM 1612 C C . MET A 1 223 ? -0.880 -13.636 -6.214 1.00 65.88 223 MET A C 1
ATOM 1614 O O . MET A 1 223 ? -1.103 -14.573 -5.454 1.00 65.88 223 MET A O 1
ATOM 1618 N N . LEU A 1 224 ? -1.061 -12.364 -5.861 1.00 63.41 224 LEU A N 1
ATOM 1619 C CA . LEU A 1 224 ? -1.649 -12.001 -4.573 1.00 63.41 224 LEU A CA 1
ATOM 1620 C C . LEU A 1 224 ? -3.048 -12.651 -4.480 1.00 63.41 224 LEU A C 1
ATOM 1622 O O . LEU A 1 224 ? -3.727 -12.787 -5.502 1.00 63.41 224 LEU A O 1
ATOM 1626 N N . ALA A 1 225 ? -3.425 -13.157 -3.300 1.00 56.03 225 ALA A N 1
ATOM 1627 C CA . ALA A 1 225 ? -4.664 -13.918 -3.094 1.00 56.03 225 ALA A CA 1
ATOM 1628 C C . ALA A 1 225 ? -5.885 -13.220 -3.737 1.00 56.03 225 ALA A C 1
ATOM 1630 O O . ALA A 1 225 ? -5.955 -11.994 -3.778 1.00 56.03 225 ALA A O 1
ATOM 1631 N N . GLY A 1 226 ? -6.800 -13.991 -4.328 1.00 53.12 226 GLY A N 1
ATOM 1632 C CA . GLY A 1 226 ? -8.001 -13.445 -4.974 1.00 53.12 226 GLY A CA 1
ATOM 1633 C C . GLY A 1 226 ? -7.828 -12.859 -6.377 1.00 53.12 226 GLY A C 1
ATOM 1634 O O . GLY A 1 226 ? -8.821 -12.726 -7.095 1.00 53.12 226 GLY A O 1
ATOM 1635 N N . CYS A 1 227 ? -6.608 -12.562 -6.841 1.00 54.12 227 CYS A N 1
ATOM 1636 C CA . CYS A 1 227 ? -6.422 -12.251 -8.258 1.00 54.12 227 CYS A CA 1
ATOM 1637 C C . CYS A 1 227 ? -6.626 -13.522 -9.079 1.00 54.12 227 CYS A C 1
ATOM 1639 O O . CYS A 1 227 ? -5.897 -14.496 -8.917 1.00 54.12 227 CYS A O 1
ATOM 1641 N N . ARG A 1 228 ? -7.641 -13.524 -9.945 1.00 48.72 228 ARG A N 1
ATOM 1642 C CA . ARG A 1 228 ? -7.802 -14.528 -10.999 1.00 48.72 228 ARG A CA 1
ATOM 1643 C C . ARG A 1 228 ? -7.006 -14.052 -12.210 1.00 48.72 228 ARG A C 1
ATOM 1645 O O . ARG A 1 228 ? -6.964 -12.854 -12.483 1.00 48.72 228 ARG A O 1
ATOM 1652 N N . SER A 1 229 ? -6.348 -14.970 -12.909 1.00 41.59 229 SER A N 1
ATOM 1653 C CA . SER A 1 229 ? -5.859 -14.694 -14.257 1.00 41.59 229 SER A CA 1
ATOM 1654 C C . SER A 1 229 ? -7.095 -14.396 -15.101 1.00 41.59 229 SER A C 1
ATOM 1656 O O . SER A 1 229 ? -7.955 -15.271 -15.219 1.00 41.59 229 SER A O 1
ATOM 1658 N N . GLY A 1 230 ? -7.227 -13.145 -15.544 1.00 35.69 230 GLY A N 1
ATOM 1659 C CA . GLY A 1 230 ? -8.243 -12.762 -16.523 1.00 35.69 230 GLY A CA 1
ATOM 1660 C C . GLY A 1 230 ? -8.069 -13.529 -17.822 1.00 35.69 230 GLY A C 1
ATOM 1661 O O . GLY A 1 230 ? -6.910 -13.898 -18.124 1.00 35.69 230 GLY A O 1
#

pLDDT: mean 73.13, std 21.94, range [27.53, 96.12]